Protein AF-C7J683-F1 (afdb_monomer)

InterPro domains:
  IPR006501 Pectinesterase inhibitor domain [PF04043] (208-301)
  IPR006501 Pectinesterase inhibitor domain [TIGR01614] (183-350)
  IPR035513 Invertase/pectin methylesterase inhibitor domain superfamily [G3DSA:1.20.140.40] (205-353)
  IPR035513 Invertase/pectin methylesterase inhibitor domain superfamily [SSF101148] (207-353)

Secondary structure (DSSP, 8-state):
---TTSPEEEEEEEE-TTS-EEEEEEETTEEEEE-GGGPEE---SSS-TT---EEEEETTEEEEEEEEEEEEEB-SSSSS--EEEEEEEEE-TTS-EEEEEE-TTS-EEEEETTEEEE-BSS--EEETTTTEEEEEEEE--TT-SS-EEEEEEEEGGGTEEEEEEE---TT-PPP--------------------------S-HHHHHHHHHHTTSS-TTHHHHHHTSGGGGG--SHHHHHHHHHHHHHHHHHHHHHHHHHHHHHTTTSTTHHHHHHHHHHHHHHHHHHHHHHHHHHTT--HHHHHHHHHHHHHHHHHHHHHHHHH-SS-TTHHHHHHHHHHHHHHHHHHHTT-

pLDDT: mean 75.4, std 18.64, range [26.05, 98.06]

Sequence (354 aa):
MASLYAPQLTRWRVATSGGVVRDCVEYDGKPLFFSREDCRRRLVPDDDEEDARECLEIAGEVFPLMEERTVPAALHDGGGVREAVRCVEYVDDDGAVLLLTVTTEKEVAVVDGGEVRVVDGGGGYYDPDSGTVEHVVDVEVEGAREAYVLLVSVREELNRIVRIKRLNWSFLRPMARPAAAVTVLLAVVVLVSVAASLPSAVVGDARFVARTCKRTNHTECVKMLSADRRSARATTVHQLAGIAVDIAAATVKSSAAAVYGKFLENHGQVLELTLLECWWMYDLAAGEAQAAVDAYSSGGAYLDVVRHQLAGYYAGIMCDNMIVRRSKVSPVADIDRTTATHCNIAVDLIGLLY

Structure (mmCIF, N/CA/C/O backbone):
data_AF-C7J683-F1
#
_entry.id   AF-C7J683-F1
#
loop_
_atom_site.group_PDB
_atom_site.id
_atom_site.type_symbol
_atom_site.label_atom_id
_atom_site.label_alt_id
_atom_site.label_comp_id
_atom_site.label_asym_id
_atom_site.label_entity_id
_atom_site.label_seq_id
_atom_site.pdbx_PDB_ins_code
_atom_site.Cartn_x
_atom_site.Cartn_y
_atom_site.Cartn_z
_atom_site.occupancy
_atom_site.B_iso_or_equiv
_atom_site.auth_seq_id
_atom_site.auth_comp_id
_atom_site.auth_asym_id
_atom_site.auth_atom_id
_atom_site.pdbx_PDB_model_num
ATOM 1 N N . MET A 1 1 ? -3.596 -21.881 11.141 1.00 32.88 1 MET A N 1
ATOM 2 C CA . MET A 1 1 ? -2.590 -20.851 11.475 1.00 32.88 1 MET A CA 1
ATOM 3 C C . MET A 1 1 ? -3.150 -19.496 11.056 1.00 32.88 1 MET A C 1
ATOM 5 O O . MET A 1 1 ? -3.442 -19.362 9.879 1.00 32.88 1 MET A O 1
ATOM 9 N N . ALA A 1 2 ? -3.341 -18.519 11.953 1.00 38.81 2 ALA A N 1
ATOM 10 C CA . ALA A 1 2 ? -3.493 -17.124 11.517 1.00 38.81 2 ALA A CA 1
ATOM 11 C C . ALA A 1 2 ? -2.158 -16.672 10.906 1.00 38.81 2 ALA A C 1
ATOM 13 O O . ALA A 1 2 ? -1.099 -16.948 11.481 1.00 38.81 2 ALA A O 1
ATOM 14 N N . SER A 1 3 ? -2.241 -16.109 9.705 1.00 47.69 3 SER A N 1
ATOM 15 C CA . SER A 1 3 ? -1.113 -15.645 8.898 1.00 47.69 3 SER A CA 1
ATOM 16 C C . SER A 1 3 ? -0.383 -14.489 9.589 1.00 47.69 3 SER A C 1
ATOM 18 O O . SER A 1 3 ? -1.013 -13.723 10.305 1.00 47.69 3 SER A O 1
ATOM 20 N N . LEU A 1 4 ? 0.916 -14.317 9.343 1.00 51.75 4 LEU A N 1
ATOM 21 C CA . LEU A 1 4 ? 1.691 -13.140 9.779 1.00 51.75 4 LEU A CA 1
ATOM 22 C C . LEU A 1 4 ? 1.186 -11.834 9.135 1.00 51.75 4 LEU A C 1
ATOM 24 O O . LEU A 1 4 ? 1.389 -10.740 9.644 1.00 51.75 4 LEU A O 1
ATOM 28 N N . TYR A 1 5 ? 0.459 -11.973 8.025 1.00 58.31 5 TYR A N 1
ATOM 29 C CA . TYR A 1 5 ? -0.246 -10.899 7.322 1.00 58.31 5 TYR A CA 1
ATOM 30 C C . TYR A 1 5 ? -1.705 -10.778 7.762 1.00 58.31 5 TYR A C 1
ATOM 32 O O . TYR A 1 5 ? -2.467 -9.999 7.176 1.00 58.31 5 TYR A O 1
ATOM 40 N N . ALA A 1 6 ? -2.118 -11.581 8.752 1.00 66.62 6 ALA A N 1
ATOM 41 C CA . ALA A 1 6 ? -3.401 -11.388 9.392 1.00 66.62 6 ALA A CA 1
ATOM 42 C C . ALA A 1 6 ? -3.358 -10.021 10.081 1.00 66.62 6 ALA A C 1
ATOM 44 O O . ALA A 1 6 ? -2.403 -9.720 10.801 1.00 66.62 6 ALA A O 1
ATOM 45 N N . PRO A 1 7 ? -4.365 -9.176 9.849 1.00 80.06 7 PRO A N 1
ATOM 46 C CA . PRO A 1 7 ? -4.438 -7.909 10.540 1.00 80.06 7 PRO A CA 1
ATOM 47 C C . PRO A 1 7 ? -4.510 -8.125 12.048 1.00 80.06 7 PRO A C 1
ATOM 49 O O . PRO A 1 7 ? -5.244 -8.993 12.518 1.00 80.06 7 PRO A O 1
ATOM 52 N N . GLN A 1 8 ? -3.765 -7.319 12.787 1.00 89.06 8 GLN A N 1
ATOM 53 C CA . GLN A 1 8 ? -3.794 -7.292 14.237 1.00 89.06 8 GLN A CA 1
ATOM 54 C C . GLN A 1 8 ? -4.703 -6.147 14.684 1.00 89.06 8 GLN A C 1
ATOM 56 O O . GLN A 1 8 ? -4.665 -5.059 14.101 1.00 89.06 8 GLN A O 1
ATOM 61 N N . LEU A 1 9 ? -5.533 -6.393 15.694 1.00 92.19 9 LEU A N 1
ATOM 62 C CA . LEU A 1 9 ? -6.484 -5.413 16.218 1.00 92.19 9 LEU A CA 1
ATOM 63 C C . LEU A 1 9 ? -5.983 -4.856 17.545 1.00 92.19 9 LEU A C 1
ATOM 65 O O . LEU A 1 9 ? -5.545 -5.609 18.415 1.00 92.19 9 LEU A O 1
ATOM 69 N N . THR A 1 10 ? -6.080 -3.544 17.722 1.00 94.00 10 THR A N 1
ATOM 70 C CA . THR A 1 10 ? -5.750 -2.915 19.000 1.00 94.00 10 THR A CA 1
ATOM 71 C C . THR A 1 10 ? -6.879 -3.173 19.986 1.00 94.00 10 THR A C 1
ATOM 73 O O . THR A 1 10 ? -8.015 -2.759 19.755 1.00 94.00 10 THR A O 1
ATOM 76 N N . ARG A 1 11 ? -6.571 -3.828 21.106 1.00 92.56 11 ARG A N 1
ATOM 77 C CA . ARG A 1 11 ? -7.476 -3.964 22.244 1.00 92.56 11 ARG A CA 1
ATOM 78 C C . ARG A 1 11 ? -7.376 -2.731 23.133 1.00 92.56 11 ARG A C 1
ATOM 80 O O . ARG A 1 11 ? -6.286 -2.303 23.512 1.00 92.56 11 ARG A O 1
ATOM 87 N N . TRP A 1 12 ? -8.526 -2.207 23.546 1.00 89.62 12 TRP A N 1
ATOM 88 C CA . TRP A 1 12 ? -8.595 -1.216 24.613 1.00 89.62 12 TRP A CA 1
ATOM 89 C C . TRP A 1 12 ? -9.772 -1.445 25.546 1.00 89.62 12 TRP A C 1
ATOM 91 O O . TRP A 1 12 ? -10.722 -2.165 25.240 1.00 89.62 12 TRP A O 1
ATOM 101 N N . ARG A 1 13 ? -9.693 -0.817 26.718 1.00 87.25 13 ARG A N 1
ATOM 102 C CA . ARG A 1 13 ? -10.688 -0.954 27.778 1.00 87.25 13 ARG A CA 1
ATOM 103 C C . ARG A 1 13 ? -11.608 0.249 27.816 1.00 87.25 13 ARG A C 1
ATOM 105 O O . ARG A 1 13 ? -11.151 1.388 27.864 1.00 87.25 13 ARG A O 1
ATOM 112 N N . VAL A 1 14 ? -12.907 -0.017 27.871 1.00 82.31 14 VAL A N 1
ATOM 113 C CA . VAL A 1 14 ? -13.941 1.010 28.012 1.00 82.31 14 VAL A CA 1
ATOM 114 C C . VAL A 1 14 ? -14.712 0.765 29.298 1.00 82.31 14 VAL A C 1
ATOM 116 O O . VAL A 1 14 ? -15.233 -0.327 29.539 1.00 82.31 14 VAL A O 1
ATOM 119 N N . ALA A 1 15 ? -14.797 1.800 30.132 1.00 79.00 15 ALA A N 1
ATOM 120 C CA . ALA A 1 15 ? -15.695 1.808 31.276 1.00 79.00 15 ALA A CA 1
ATOM 121 C C . ALA A 1 15 ? -17.131 1.995 30.774 1.00 79.00 15 ALA A C 1
ATOM 123 O O . ALA A 1 15 ? -17.468 3.013 30.171 1.00 79.00 15 ALA A O 1
ATOM 124 N N . THR A 1 16 ? -17.982 1.001 31.004 1.00 70.12 16 THR A N 1
ATOM 125 C CA . THR A 1 16 ? -19.412 1.115 30.702 1.00 70.12 16 THR A CA 1
ATOM 126 C C . THR A 1 16 ? -20.135 1.879 31.813 1.00 70.12 16 THR A C 1
ATOM 128 O O . THR A 1 16 ? -19.648 1.975 32.940 1.00 70.12 16 THR A O 1
ATOM 131 N N . SER A 1 17 ? -21.330 2.399 31.523 1.00 69.06 17 SER A N 1
ATOM 132 C CA . SER A 1 17 ? -22.152 3.176 32.468 1.00 69.06 17 SER A CA 1
ATOM 133 C C . SER A 1 17 ? -22.503 2.439 33.771 1.00 69.06 17 SER A C 1
ATOM 135 O O . SER A 1 17 ? -22.891 3.078 34.744 1.00 69.06 17 SER A O 1
ATOM 137 N N . GLY A 1 18 ? -22.330 1.113 33.820 1.00 69.31 18 GLY A N 1
ATOM 138 C CA . GLY A 1 18 ? -22.485 0.292 35.025 1.00 69.31 18 GLY A CA 1
ATOM 139 C C . GLY A 1 18 ? -21.199 0.067 35.831 1.00 69.31 18 GLY A C 1
ATOM 140 O O . GLY A 1 18 ? -21.197 -0.790 36.708 1.00 69.31 18 GLY A O 1
ATOM 141 N N . GLY A 1 19 ? -20.092 0.749 35.513 1.00 72.19 19 GLY A N 1
ATOM 142 C CA . GLY A 1 19 ? -18.786 0.548 36.162 1.00 72.19 19 GLY A CA 1
ATOM 143 C C . GLY A 1 19 ? -18.052 -0.728 35.730 1.00 72.19 19 GLY A C 1
ATOM 144 O O . GLY A 1 19 ? -16.946 -0.993 36.193 1.00 72.19 19 GLY A O 1
ATOM 145 N N . VAL A 1 20 ? -18.642 -1.513 34.824 1.00 72.81 20 VAL A N 1
ATOM 146 C CA . VAL A 1 20 ? -18.013 -2.704 34.247 1.00 72.81 20 VAL A CA 1
ATOM 147 C C . VAL A 1 20 ? -17.045 -2.262 33.158 1.00 72.81 20 VAL A C 1
ATOM 149 O O . VAL A 1 20 ? -17.448 -1.606 32.193 1.00 72.81 20 VAL A O 1
ATOM 152 N N . VAL A 1 21 ? -15.777 -2.630 33.305 1.00 79.44 21 VAL A N 1
ATOM 153 C CA . VAL A 1 21 ? -14.761 -2.446 32.269 1.00 79.44 21 VAL A CA 1
ATOM 154 C C . VAL A 1 21 ? -14.871 -3.605 31.286 1.00 79.44 21 VAL A C 1
ATOM 156 O O . VAL A 1 21 ? -14.817 -4.763 31.697 1.00 79.44 21 VAL A O 1
ATOM 159 N N . ARG A 1 22 ? -15.057 -3.297 30.002 1.00 83.19 22 ARG A N 1
ATOM 160 C CA . ARG A 1 22 ? -15.041 -4.294 28.924 1.00 83.19 22 ARG A CA 1
ATOM 161 C C . ARG A 1 22 ? -13.865 -4.051 28.000 1.00 83.19 22 ARG A C 1
ATOM 163 O O . ARG A 1 22 ? -13.503 -2.897 27.762 1.00 83.19 22 ARG A O 1
ATOM 170 N N . ASP A 1 23 ? -13.314 -5.142 27.488 1.00 89.81 23 ASP A N 1
ATOM 171 C CA . ASP A 1 23 ? -12.374 -5.085 26.383 1.00 89.81 23 ASP A CA 1
ATOM 172 C C . ASP A 1 23 ? -13.153 -4.834 25.090 1.00 89.81 23 ASP A C 1
ATOM 174 O O . ASP A 1 23 ? -14.297 -5.275 24.919 1.00 89.81 23 ASP A O 1
ATOM 178 N N . CYS A 1 24 ? -12.543 -4.076 24.193 1.00 90.69 24 CYS A N 1
ATOM 179 C CA . CYS A 1 24 ? -13.083 -3.833 22.874 1.00 90.69 24 CYS A CA 1
ATOM 180 C C . CYS A 1 24 ? -11.982 -3.658 21.838 1.00 90.69 24 CYS A C 1
ATOM 182 O O . CYS A 1 24 ? -10.845 -3.311 22.158 1.00 90.69 24 CYS A O 1
ATOM 184 N N . VAL A 1 25 ? -12.362 -3.945 20.601 1.00 92.38 25 VAL A N 1
ATOM 185 C CA . VAL A 1 25 ? -11.586 -3.720 19.385 1.00 92.38 25 VAL A CA 1
ATOM 186 C C . VAL A 1 25 ? -12.462 -2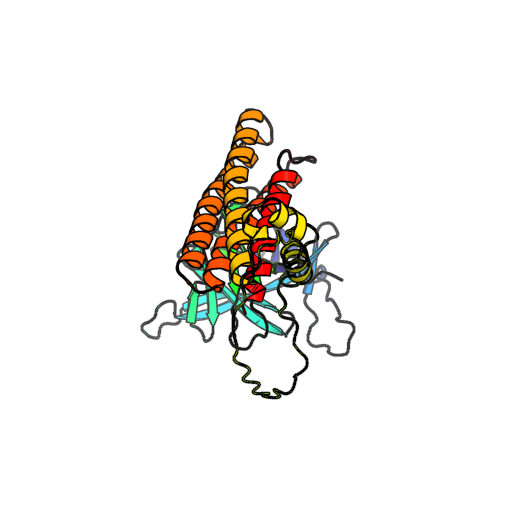.968 18.399 1.00 92.38 25 VAL A C 1
ATOM 188 O O . VAL A 1 25 ? -13.688 -2.935 18.537 1.00 92.38 25 VAL A O 1
ATOM 191 N N . GLU A 1 26 ? -11.843 -2.404 17.374 1.00 89.44 26 GLU A N 1
ATOM 192 C CA . GLU A 1 26 ? -12.571 -1.863 16.241 1.00 89.44 26 GLU A CA 1
ATOM 193 C C . GLU A 1 26 ? -12.609 -2.869 15.102 1.00 89.44 26 GLU A C 1
ATOM 195 O O . GLU A 1 26 ? -11.588 -3.457 14.747 1.00 89.44 26 GLU A O 1
ATOM 200 N N . TYR A 1 27 ? -13.786 -3.058 14.521 1.00 84.06 27 TYR A N 1
ATOM 201 C CA . TYR A 1 27 ? -13.970 -3.933 13.374 1.00 84.06 27 TYR A CA 1
ATOM 202 C C . TYR A 1 27 ? -15.076 -3.368 12.484 1.00 84.06 27 TYR A C 1
ATOM 204 O O . TYR A 1 27 ? -16.169 -3.075 12.971 1.00 84.06 27 TYR A O 1
ATOM 212 N N . ASP A 1 28 ? -14.774 -3.174 11.197 1.00 75.69 28 ASP A N 1
ATOM 213 C CA . ASP A 1 28 ? -15.678 -2.579 10.200 1.00 75.69 28 ASP A CA 1
ATOM 214 C C . ASP A 1 28 ? -16.379 -1.300 10.697 1.00 75.69 28 ASP A C 1
ATOM 216 O O . ASP A 1 28 ? -17.604 -1.155 10.666 1.00 75.69 28 ASP A O 1
ATOM 220 N N . GLY A 1 29 ? -15.573 -0.380 11.231 1.00 74.12 29 GLY A N 1
ATOM 221 C CA . GLY A 1 29 ? -16.024 0.942 11.658 1.00 74.12 29 GLY A CA 1
ATOM 222 C C . GLY A 1 29 ? -16.815 0.980 12.965 1.00 74.12 29 GLY A C 1
ATOM 223 O O . GLY A 1 29 ? -17.384 2.015 13.312 1.00 74.12 29 GLY A O 1
ATOM 224 N N . LYS A 1 30 ? -16.894 -0.140 13.695 1.00 82.50 30 LYS A N 1
ATOM 225 C CA . LYS A 1 30 ? -17.693 -0.246 14.920 1.00 82.50 30 LYS A CA 1
ATOM 226 C C . LYS A 1 30 ? -16.887 -0.833 16.077 1.00 82.50 30 LYS A C 1
ATOM 228 O O . LYS A 1 30 ? -16.092 -1.752 15.866 1.00 82.50 30 LYS A O 1
ATOM 233 N N . PRO A 1 31 ? -17.126 -0.365 17.315 1.00 87.25 31 PRO A N 1
ATOM 234 C CA . PRO A 1 31 ? -16.569 -1.006 18.492 1.00 87.25 31 PRO A CA 1
ATOM 235 C C . PRO A 1 31 ? -17.269 -2.348 18.731 1.00 87.25 31 PRO A C 1
ATOM 237 O O . PRO A 1 31 ? -18.494 -2.414 18.874 1.00 87.25 31 PRO A O 1
ATOM 240 N N . LEU A 1 32 ? -16.483 -3.415 18.815 1.00 89.94 32 LEU A N 1
ATOM 241 C CA . LEU A 1 32 ? -16.931 -4.730 19.255 1.00 89.94 32 LEU A CA 1
ATOM 242 C C . LEU A 1 32 ? -16.439 -4.966 20.677 1.00 89.94 32 LEU A C 1
ATOM 244 O O . LEU A 1 32 ? -15.238 -4.981 20.932 1.00 89.94 32 LEU A O 1
ATOM 248 N N . PHE A 1 33 ? -17.380 -5.151 21.600 1.00 89.69 33 PHE A N 1
ATOM 249 C CA . PHE A 1 33 ? -17.091 -5.454 22.998 1.00 89.69 33 PHE A CA 1
ATOM 250 C C . PHE A 1 33 ? -17.065 -6.961 23.211 1.00 89.69 33 PHE A C 1
ATOM 252 O O . PHE A 1 33 ? -17.974 -7.660 22.766 1.00 89.69 33 PHE A O 1
ATOM 259 N N . PHE A 1 34 ? -16.072 -7.439 23.948 1.00 87.19 34 PHE A N 1
ATOM 260 C CA . PHE A 1 34 ? -15.913 -8.851 24.272 1.00 87.19 34 PHE A CA 1
ATOM 261 C C . PHE A 1 34 ? -15.420 -9.021 25.709 1.00 87.19 34 PHE A C 1
ATOM 263 O O . PHE A 1 34 ? -14.974 -8.078 26.372 1.00 87.19 34 PHE A O 1
ATOM 270 N N . SER A 1 35 ? -15.577 -10.234 26.218 1.00 83.94 35 SER A N 1
ATOM 271 C CA . SER A 1 35 ? -15.008 -10.663 27.485 1.00 83.94 35 SER A CA 1
ATOM 272 C C . SER A 1 35 ? -13.673 -11.354 27.243 1.00 83.94 35 SER A C 1
ATOM 274 O O . SER A 1 35 ? -13.407 -11.886 26.168 1.00 83.94 35 SER A O 1
ATOM 276 N N . ARG A 1 36 ? -12.828 -11.415 28.271 1.00 80.31 36 ARG A N 1
ATOM 277 C CA . ARG A 1 36 ? -11.548 -12.122 28.166 1.00 80.31 36 ARG A CA 1
ATOM 278 C C . ARG A 1 36 ? -11.709 -13.620 27.868 1.00 80.31 36 ARG A C 1
ATOM 280 O O . ARG A 1 36 ? -10.794 -14.227 27.328 1.00 80.31 36 ARG A O 1
ATOM 287 N N . GLU A 1 37 ? -12.857 -14.201 28.211 1.00 81.06 37 GLU A N 1
ATOM 288 C CA . GLU A 1 37 ? -13.191 -15.605 27.939 1.00 81.06 37 GLU A CA 1
ATOM 289 C C . GLU A 1 37 ? -13.444 -15.870 26.446 1.00 81.06 37 GLU A C 1
ATOM 291 O O . GLU A 1 37 ? -13.266 -16.997 25.989 1.00 81.06 37 GLU A O 1
ATOM 296 N N . ASP A 1 38 ? -13.791 -14.830 25.677 1.00 80.44 38 ASP A N 1
ATOM 297 C CA . ASP A 1 38 ? -13.963 -14.912 24.222 1.00 80.44 38 ASP A CA 1
ATOM 298 C C . ASP A 1 38 ? -12.610 -14.965 23.484 1.00 80.44 38 ASP A C 1
ATOM 300 O O . ASP A 1 38 ? -12.540 -15.380 22.323 1.00 80.44 38 ASP A O 1
ATOM 304 N N . CYS A 1 39 ? -11.517 -14.574 24.153 1.00 81.25 39 CYS A N 1
ATOM 305 C CA . CYS A 1 39 ? -10.171 -14.651 23.602 1.00 81.25 39 CYS A CA 1
ATOM 306 C C . CYS A 1 39 ? -9.643 -16.088 23.637 1.00 81.25 39 CYS A C 1
ATOM 308 O O . CYS A 1 39 ? -9.642 -16.758 24.671 1.00 81.25 39 CYS A O 1
ATOM 310 N N . ARG A 1 40 ? -9.070 -16.539 22.521 1.00 75.00 40 ARG A N 1
ATOM 311 C CA . ARG A 1 40 ? -8.319 -17.797 22.465 1.00 75.00 40 ARG A CA 1
ATOM 312 C C . ARG A 1 40 ? -6.828 -17.500 22.561 1.00 75.00 40 ARG A C 1
ATOM 314 O O . ARG A 1 40 ? -6.316 -16.669 21.815 1.00 75.00 40 ARG A O 1
ATOM 321 N N . ARG A 1 41 ? -6.111 -18.209 23.437 1.00 63.12 41 ARG A N 1
ATOM 322 C CA . ARG A 1 41 ? -4.641 -18.237 23.398 1.00 63.12 41 ARG A CA 1
ATOM 323 C C . ARG A 1 41 ? -4.199 -19.178 22.293 1.00 63.12 41 ARG A C 1
ATOM 325 O O . ARG A 1 41 ? -4.622 -20.335 22.262 1.00 63.12 41 ARG A O 1
ATOM 332 N N . ARG A 1 42 ? -3.348 -18.702 21.391 1.00 56.28 42 ARG A N 1
ATOM 333 C CA . ARG A 1 42 ? -2.713 -19.573 20.407 1.00 56.28 42 ARG A CA 1
ATOM 334 C C . ARG A 1 42 ? -1.409 -20.105 20.995 1.00 56.28 42 ARG A C 1
ATOM 336 O O . ARG A 1 42 ? -0.489 -19.335 21.216 1.00 56.28 42 ARG A O 1
ATOM 343 N N . LEU A 1 43 ? -1.345 -21.412 21.243 1.00 44.62 43 LEU A N 1
ATOM 344 C CA . LEU A 1 43 ? -0.090 -22.103 21.541 1.00 44.62 43 LEU A CA 1
ATOM 345 C C . LEU A 1 43 ? 0.735 -22.154 20.246 1.00 44.62 43 LEU A C 1
ATOM 347 O O . LEU A 1 43 ? 0.242 -22.646 19.224 1.00 44.62 43 LEU A O 1
ATOM 351 N N . VAL A 1 44 ? 1.950 -21.610 20.265 1.00 44.06 44 VAL A N 1
ATOM 352 C CA . VAL A 1 44 ? 2.964 -21.926 19.253 1.00 44.06 44 VAL A CA 1
ATOM 353 C C . VAL A 1 44 ? 3.363 -23.385 19.501 1.00 44.06 44 VAL A C 1
ATOM 355 O O . VAL A 1 44 ? 3.708 -23.720 20.632 1.00 44.06 44 VAL A O 1
ATOM 358 N N . PRO A 1 45 ? 3.236 -24.300 18.525 1.00 37.66 45 PRO A N 1
ATOM 359 C CA . PRO A 1 45 ? 3.695 -25.665 18.704 1.00 37.66 45 PRO A CA 1
ATOM 360 C C . PRO A 1 45 ? 5.198 -25.693 18.423 1.00 37.66 45 PRO A C 1
ATOM 362 O O . PRO A 1 45 ? 5.578 -26.025 17.311 1.00 37.66 45 PRO A O 1
ATOM 365 N N . ASP A 1 46 ? 5.994 -25.241 19.390 1.00 40.50 46 ASP A N 1
ATOM 366 C CA . ASP A 1 46 ? 7.402 -25.599 19.609 1.00 40.50 46 ASP A CA 1
ATOM 367 C C . ASP A 1 46 ? 7.824 -24.975 20.957 1.00 40.50 46 ASP A C 1
ATOM 369 O O . ASP A 1 46 ? 8.012 -23.770 21.050 1.00 40.50 46 ASP A O 1
ATOM 373 N N . ASP A 1 47 ? 7.819 -25.811 22.003 1.00 39.81 47 ASP A N 1
ATOM 374 C CA . ASP A 1 47 ? 8.488 -25.790 23.324 1.00 39.81 47 ASP A CA 1
ATOM 375 C C . ASP A 1 47 ? 8.873 -24.499 24.097 1.00 39.81 47 ASP A C 1
ATOM 377 O O . ASP A 1 47 ? 9.447 -24.637 25.176 1.00 39.81 47 ASP A O 1
ATOM 381 N N . ASP A 1 48 ? 8.478 -23.290 23.700 1.00 42.75 48 ASP A N 1
ATOM 382 C CA . ASP A 1 48 ? 8.646 -22.078 24.517 1.00 42.75 48 ASP A CA 1
ATOM 383 C C . ASP A 1 48 ? 7.272 -21.474 24.876 1.00 42.75 48 ASP A C 1
ATOM 385 O O . ASP A 1 48 ? 6.562 -20.896 24.052 1.00 42.75 48 ASP A O 1
ATOM 389 N N . GLU A 1 49 ? 6.865 -21.612 26.145 1.00 46.25 49 GLU A N 1
ATOM 390 C CA . GLU A 1 49 ? 5.600 -21.094 26.707 1.00 46.25 49 GLU A CA 1
ATOM 391 C C . GLU A 1 49 ? 5.472 -19.548 26.674 1.00 46.25 49 GLU A C 1
ATOM 393 O O . GLU A 1 49 ? 4.455 -19.010 27.121 1.00 46.25 49 GLU A O 1
ATOM 398 N N . GLU A 1 50 ? 6.463 -18.816 26.153 1.00 47.31 50 GLU A N 1
ATOM 399 C CA . GLU A 1 50 ? 6.555 -17.352 26.270 1.00 47.31 50 GLU A CA 1
ATOM 400 C C . GLU A 1 50 ? 5.781 -16.551 25.200 1.00 47.31 50 GLU A C 1
ATOM 402 O O . GLU A 1 50 ? 5.475 -15.389 25.453 1.00 47.31 50 GLU A O 1
ATOM 407 N N . ASP A 1 51 ? 5.346 -17.150 24.078 1.00 51.09 51 ASP A N 1
ATOM 408 C CA . ASP A 1 51 ? 4.786 -16.402 22.925 1.00 51.09 51 ASP A CA 1
ATOM 409 C C . ASP A 1 51 ? 3.299 -16.682 22.594 1.00 51.09 51 ASP A C 1
ATOM 411 O O . ASP A 1 51 ? 2.842 -16.661 21.444 1.00 51.09 51 ASP A O 1
ATOM 415 N N . ALA A 1 52 ? 2.473 -16.933 23.613 1.00 59.03 52 ALA A N 1
ATOM 416 C CA . ALA A 1 52 ? 1.033 -17.129 23.428 1.00 59.03 52 ALA A CA 1
ATOM 417 C C . ALA A 1 52 ? 0.276 -15.796 23.234 1.00 59.03 52 ALA A C 1
ATOM 419 O O . ALA A 1 52 ? -0.343 -15.282 24.171 1.00 59.03 52 ALA A O 1
ATOM 420 N N . ARG A 1 53 ? 0.262 -15.242 22.011 1.00 71.00 53 ARG A N 1
ATOM 421 C CA . ARG A 1 53 ? -0.562 -14.056 21.686 1.00 71.00 53 ARG A CA 1
ATOM 422 C C . ARG A 1 53 ? -2.061 -14.366 21.849 1.00 71.00 53 ARG A C 1
ATOM 424 O O . ARG A 1 53 ? -2.553 -15.404 21.389 1.00 71.00 53 ARG A O 1
ATOM 431 N N . GLU A 1 54 ? -2.792 -13.472 22.525 1.00 84.62 54 GLU A N 1
ATOM 432 C CA . GLU A 1 54 ? -4.256 -13.547 22.631 1.00 84.62 54 GLU A CA 1
ATOM 433 C C . GLU A 1 54 ? -4.879 -13.180 21.272 1.00 84.62 54 GLU A C 1
ATOM 435 O O . GLU A 1 54 ? -4.493 -12.196 20.642 1.00 84.62 54 GLU A O 1
ATOM 440 N N . CYS A 1 55 ? -5.844 -13.976 20.810 1.00 85.31 55 CYS A N 1
ATOM 441 C CA . CYS A 1 55 ? -6.552 -13.748 19.553 1.00 85.31 55 CYS A CA 1
ATOM 442 C C . CYS A 1 55 ? -8.065 -13.692 19.773 1.00 85.31 55 CYS A C 1
ATOM 444 O O . CYS A 1 55 ? -8.599 -14.387 20.641 1.00 85.31 55 CYS A O 1
ATOM 446 N N . LEU A 1 56 ? -8.757 -12.949 18.913 1.00 88.69 56 LEU A N 1
ATOM 447 C CA . LEU A 1 56 ? -10.214 -12.870 18.861 1.00 88.69 56 LEU A CA 1
ATOM 448 C C . LEU A 1 56 ? -10.727 -13.445 17.536 1.00 88.69 56 LEU A C 1
ATOM 450 O O . LEU A 1 56 ? -10.184 -13.141 16.475 1.00 88.69 56 LEU A O 1
ATOM 454 N N . GLU A 1 57 ? -11.760 -14.286 17.588 1.00 86.38 57 GLU A N 1
ATOM 455 C CA . GLU A 1 57 ? -12.434 -14.787 16.386 1.00 86.38 57 GLU A CA 1
ATOM 456 C C . GLU A 1 57 ? -13.643 -13.902 16.060 1.00 86.38 57 GLU A C 1
ATOM 458 O O . GLU A 1 57 ? -14.557 -13.772 16.872 1.00 86.38 57 GLU A O 1
ATOM 463 N N . ILE A 1 58 ? -13.656 -13.299 14.873 1.00 83.19 58 ILE A N 1
ATOM 464 C CA . ILE A 1 58 ? -14.731 -12.428 14.391 1.00 83.19 58 ILE A CA 1
ATOM 465 C C . ILE A 1 58 ? -15.151 -12.942 13.017 1.00 83.19 58 ILE A C 1
ATOM 467 O O . ILE A 1 58 ? -14.321 -13.085 12.126 1.00 83.19 58 ILE A O 1
ATOM 471 N N . ALA A 1 59 ? -16.438 -13.258 12.850 1.00 81.06 59 ALA A N 1
ATOM 472 C CA . ALA A 1 59 ? -16.996 -13.762 11.589 1.00 81.06 59 ALA A CA 1
ATOM 473 C C . ALA A 1 59 ? -16.264 -14.994 10.996 1.00 81.06 59 ALA A C 1
ATOM 475 O O . ALA A 1 59 ? -16.258 -15.194 9.785 1.00 81.06 59 ALA A O 1
ATOM 476 N N . GLY A 1 60 ? -15.672 -15.840 11.848 1.00 75.88 60 GLY A N 1
ATOM 477 C CA . GLY A 1 60 ? -14.912 -17.027 11.432 1.00 75.88 60 GLY A CA 1
ATOM 478 C C . GLY A 1 60 ? -13.448 -16.754 11.062 1.00 75.88 60 GLY A C 1
ATOM 479 O O . GLY A 1 60 ? -12.722 -17.689 10.724 1.00 75.88 60 GLY A O 1
ATOM 480 N N . GLU A 1 61 ? -12.993 -15.503 11.154 1.00 75.25 61 GLU A N 1
ATOM 481 C CA . GLU A 1 61 ? -11.593 -15.110 10.996 1.00 75.25 61 GLU A CA 1
ATOM 482 C C . GLU A 1 61 ? -10.940 -14.855 12.358 1.00 75.25 61 GLU A C 1
ATOM 484 O O . GLU A 1 61 ? -11.580 -14.371 13.287 1.00 75.25 61 GLU A O 1
ATOM 489 N N . VAL A 1 62 ? -9.653 -15.187 12.492 1.00 79.81 62 VAL A N 1
ATOM 490 C CA . VAL A 1 62 ? -8.903 -15.058 13.752 1.00 79.81 62 VAL A CA 1
ATOM 491 C C . VAL A 1 62 ? -7.932 -13.887 13.664 1.00 79.81 62 VAL A C 1
ATOM 493 O O . VAL A 1 62 ? -7.021 -13.901 12.835 1.00 79.81 62 VAL A O 1
ATOM 496 N N . PHE A 1 63 ? -8.086 -12.932 14.577 1.00 83.69 63 PHE A N 1
ATOM 497 C CA . PHE A 1 63 ? -7.301 -11.705 14.654 1.00 83.69 63 PHE A CA 1
ATOM 498 C C . PHE A 1 63 ? -6.413 -11.712 15.902 1.00 83.69 63 PHE A C 1
ATOM 500 O O . PHE A 1 63 ? -6.943 -11.838 17.010 1.00 83.69 63 PHE A O 1
ATOM 507 N N . PRO A 1 64 ? -5.083 -11.582 15.768 1.00 87.56 64 PRO A N 1
ATOM 508 C CA . PRO A 1 64 ? -4.214 -11.312 16.908 1.00 87.56 64 PRO A CA 1
ATOM 509 C C . PRO A 1 64 ? -4.558 -9.964 17.551 1.00 87.56 64 PRO A C 1
ATOM 511 O O . PRO A 1 64 ? -4.896 -9.008 16.848 1.00 87.56 64 PRO A O 1
ATOM 514 N N . LEU A 1 65 ? -4.466 -9.893 18.877 1.00 89.44 65 LEU A N 1
ATOM 515 C CA . LEU A 1 65 ? -4.703 -8.671 19.638 1.00 89.44 65 LEU A CA 1
ATOM 516 C C . LEU A 1 65 ? -3.380 -8.008 20.031 1.00 89.44 65 LEU A C 1
ATOM 518 O O . LEU A 1 65 ? -2.458 -8.679 20.493 1.00 89.44 65 LEU A O 1
ATOM 522 N N . MET A 1 66 ? -3.321 -6.688 19.877 1.00 91.31 66 MET A N 1
ATOM 523 C CA . MET A 1 66 ? -2.247 -5.830 20.382 1.00 91.31 66 MET A CA 1
ATOM 524 C C . MET A 1 66 ? -2.754 -5.023 21.572 1.00 91.31 66 MET A C 1
ATOM 526 O O . MET A 1 66 ? -3.908 -4.588 21.581 1.00 91.31 66 MET A O 1
ATOM 530 N N . GLU A 1 67 ? -1.889 -4.771 22.550 1.00 87.19 67 GLU A N 1
ATOM 531 C CA . GLU A 1 67 ? -2.238 -3.938 23.699 1.00 87.19 67 GLU A CA 1
ATOM 532 C C . GLU A 1 67 ? -1.949 -2.461 23.438 1.00 87.19 67 GLU A C 1
ATOM 534 O O . GLU A 1 67 ? -0.885 -2.088 22.937 1.00 87.19 67 GLU A O 1
ATOM 539 N N . GLU A 1 68 ? -2.879 -1.610 23.870 1.00 89.56 68 GLU A N 1
ATOM 540 C CA . GLU A 1 68 ? -2.583 -0.203 24.110 1.00 89.56 68 GLU A CA 1
ATOM 541 C C . GLU A 1 68 ? -1.892 -0.037 25.472 1.00 89.56 68 GLU A C 1
ATOM 543 O O . GLU A 1 68 ? -2.369 -0.521 26.502 1.00 89.56 68 GLU A O 1
ATOM 548 N N . ARG A 1 69 ? -0.793 0.717 25.491 1.00 87.75 69 ARG A N 1
ATOM 549 C CA . ARG A 1 69 ? -0.063 1.082 26.706 1.00 87.75 69 ARG A CA 1
ATOM 550 C C . ARG A 1 69 ? 0.298 2.558 26.709 1.00 87.75 69 ARG A C 1
ATOM 552 O O . ARG A 1 69 ? 0.552 3.156 25.671 1.00 87.75 69 ARG A O 1
ATOM 559 N N . THR A 1 70 ? 0.376 3.146 27.893 1.00 88.81 70 THR A N 1
ATOM 560 C CA . THR A 1 70 ? 0.808 4.537 28.051 1.00 88.81 70 THR A CA 1
ATOM 561 C C . THR A 1 70 ? 2.289 4.574 28.401 1.00 88.81 70 THR A C 1
ATOM 563 O O . THR A 1 70 ? 2.701 3.972 29.393 1.00 88.81 70 THR A O 1
ATOM 566 N N . VAL A 1 71 ? 3.085 5.287 27.607 1.00 86.31 71 VAL A N 1
ATOM 567 C CA . VAL A 1 71 ? 4.541 5.397 27.765 1.00 86.31 71 VAL A CA 1
ATOM 568 C C . VAL A 1 71 ? 4.916 6.865 27.975 1.00 86.31 71 VAL A C 1
ATOM 570 O O . VAL A 1 71 ? 4.383 7.726 27.278 1.00 86.31 71 VAL A O 1
ATOM 573 N N . PRO A 1 72 ? 5.813 7.190 28.922 1.00 84.88 72 PRO A N 1
ATOM 574 C CA . PRO A 1 72 ? 6.343 8.541 29.047 1.00 84.88 72 PRO A CA 1
ATOM 575 C C . PRO A 1 72 ? 7.296 8.841 27.880 1.00 84.88 72 PRO A C 1
ATOM 577 O O . PRO A 1 72 ? 8.337 8.193 27.766 1.00 84.88 72 PRO A O 1
ATOM 580 N N . ALA A 1 73 ? 6.971 9.834 27.053 1.00 80.19 73 ALA A N 1
ATOM 581 C CA . ALA A 1 73 ? 7.767 10.219 25.892 1.00 80.19 73 ALA A CA 1
ATOM 582 C C . ALA A 1 73 ? 7.955 11.742 25.780 1.00 80.19 73 ALA A C 1
ATOM 584 O O . ALA A 1 73 ? 7.103 12.527 26.196 1.00 80.19 73 ALA A O 1
ATOM 585 N N . ALA A 1 74 ? 9.097 12.162 25.245 1.00 74.50 74 ALA A N 1
ATOM 586 C CA . ALA A 1 74 ? 9.394 13.538 24.884 1.00 74.50 74 ALA A CA 1
ATOM 587 C C . ALA A 1 74 ? 8.861 13.803 23.470 1.00 74.50 74 ALA A C 1
ATOM 589 O O . ALA A 1 74 ? 9.262 13.142 22.515 1.00 74.50 74 ALA A O 1
ATOM 590 N N . LEU A 1 75 ? 7.941 14.760 23.353 1.00 60.69 75 LEU A N 1
ATOM 591 C CA . LEU A 1 75 ? 7.322 15.146 22.080 1.00 60.69 75 LEU A CA 1
ATOM 592 C C . LEU A 1 75 ? 8.172 16.153 21.281 1.00 60.69 75 LEU A C 1
ATOM 594 O O . LEU A 1 75 ? 7.886 16.390 20.112 1.00 60.69 75 LEU A O 1
ATOM 598 N N . HIS A 1 76 ? 9.212 16.740 21.893 1.00 57.28 76 HIS A N 1
ATOM 599 C CA . HIS A 1 76 ? 10.069 17.758 21.281 1.00 57.28 76 HIS A CA 1
ATOM 600 C C . HIS A 1 76 ? 11.546 17.604 21.676 1.00 57.28 76 HIS A C 1
ATOM 602 O O . HIS A 1 76 ? 11.859 17.340 22.843 1.00 57.28 76 HIS A O 1
ATOM 608 N N . ASP A 1 77 ? 12.440 17.878 20.719 1.00 51.97 77 ASP A N 1
ATOM 609 C CA . ASP A 1 77 ? 13.887 18.028 20.919 1.00 51.97 77 ASP A CA 1
ATOM 610 C C . ASP A 1 77 ? 14.180 19.285 21.749 1.00 51.97 77 ASP A C 1
ATOM 612 O O . ASP A 1 77 ? 14.497 20.360 21.240 1.00 51.97 77 ASP A O 1
ATOM 616 N N . GLY A 1 78 ? 14.018 19.179 23.067 1.00 48.84 78 GLY A N 1
ATOM 617 C CA . GLY A 1 78 ? 14.304 20.290 23.965 1.00 48.84 78 GLY A CA 1
ATOM 618 C C . GLY A 1 78 ? 13.586 20.216 25.302 1.00 48.84 78 GLY A C 1
ATOM 619 O O . GLY A 1 78 ? 12.614 20.927 25.527 1.00 48.84 78 GLY A O 1
ATOM 620 N N . GLY A 1 79 ? 14.144 19.442 26.234 1.00 50.78 79 GLY A N 1
ATOM 621 C CA . GLY A 1 79 ? 13.953 19.678 27.667 1.00 50.78 79 GLY A CA 1
ATOM 622 C C . GLY A 1 79 ? 12.868 18.855 28.364 1.00 50.78 79 GLY A C 1
ATOM 623 O O . GLY A 1 79 ? 11.773 19.340 28.608 1.00 50.78 79 GLY A O 1
ATOM 624 N N . GLY A 1 80 ? 13.254 17.662 28.828 1.00 56.34 80 GLY A N 1
ATOM 625 C CA . GLY A 1 80 ? 12.941 17.093 30.153 1.00 56.34 80 GLY A CA 1
ATOM 626 C C . GLY A 1 80 ? 11.498 16.721 30.530 1.00 56.34 80 GLY A C 1
ATOM 627 O O . GLY A 1 80 ? 11.328 15.850 31.385 1.00 56.34 80 GLY A O 1
ATOM 628 N N . VAL A 1 81 ? 10.467 17.330 29.945 1.00 58.66 81 VAL A N 1
ATOM 629 C CA . VAL A 1 81 ? 9.069 17.027 30.271 1.00 58.66 81 VAL A CA 1
ATOM 630 C C . VAL A 1 81 ? 8.610 15.867 29.397 1.00 58.66 81 VAL A C 1
ATOM 632 O O . VAL A 1 81 ? 8.419 16.011 28.194 1.00 58.66 81 VAL A O 1
ATOM 635 N N . ARG A 1 82 ? 8.479 14.690 30.015 1.00 70.19 82 ARG A N 1
ATOM 636 C CA . ARG A 1 82 ? 7.925 13.497 29.371 1.00 70.19 82 ARG A CA 1
ATOM 637 C C . ARG A 1 82 ? 6.415 13.491 29.556 1.00 70.19 82 ARG A C 1
ATOM 639 O O . ARG A 1 82 ? 5.938 13.454 30.691 1.00 70.19 82 ARG A O 1
ATOM 646 N N . GLU A 1 83 ? 5.680 13.506 28.455 1.00 80.12 83 GLU A N 1
ATOM 647 C CA . GLU A 1 83 ? 4.229 13.365 28.456 1.00 80.12 83 GLU A CA 1
ATOM 648 C C . GLU A 1 83 ? 3.821 11.901 28.317 1.00 80.12 83 GLU A C 1
ATOM 650 O O . GLU A 1 83 ? 4.552 11.062 27.794 1.00 80.12 83 GLU A O 1
ATOM 655 N N . ALA A 1 84 ? 2.640 11.579 28.829 1.00 84.25 84 ALA A N 1
ATOM 656 C CA . ALA A 1 84 ? 2.061 10.253 28.729 1.00 84.25 84 ALA A CA 1
ATOM 657 C C . ALA A 1 84 ? 1.464 10.052 27.327 1.00 84.25 84 ALA A C 1
ATOM 659 O O . ALA A 1 84 ? 0.382 10.558 27.033 1.00 84.25 84 ALA A O 1
ATOM 660 N N . VAL A 1 85 ? 2.153 9.293 26.477 1.00 87.88 85 VAL A N 1
ATOM 661 C CA . VAL A 1 85 ? 1.746 9.014 25.095 1.00 87.88 85 VAL A CA 1
ATOM 662 C C . VAL A 1 85 ? 1.144 7.612 24.998 1.00 87.88 85 VAL A C 1
ATOM 664 O O . VAL A 1 85 ? 1.694 6.647 25.533 1.00 87.88 85 VAL A O 1
ATOM 667 N N . ARG A 1 86 ? -0.006 7.484 24.327 1.00 90.75 86 ARG A N 1
ATOM 668 C CA . ARG A 1 86 ? -0.645 6.182 24.076 1.00 90.75 86 ARG A CA 1
ATOM 669 C C . ARG A 1 86 ? 0.040 5.496 22.906 1.00 90.75 86 ARG A C 1
ATOM 671 O O . ARG A 1 86 ? 0.002 6.002 21.793 1.00 90.75 86 ARG A O 1
ATOM 678 N N . CYS A 1 87 ? 0.620 4.340 23.172 1.00 92.06 87 CYS A N 1
ATOM 679 C CA . CYS A 1 87 ? 1.318 3.525 22.197 1.00 92.06 87 CYS A CA 1
ATOM 680 C C . CYS A 1 87 ? 0.591 2.195 22.010 1.00 92.06 87 CYS A C 1
ATOM 682 O O . CYS A 1 87 ? 0.041 1.644 22.964 1.00 92.06 87 CYS A O 1
ATOM 684 N N . VAL A 1 88 ? 0.651 1.651 20.803 1.00 93.38 88 VAL A N 1
ATOM 685 C CA . VAL A 1 88 ? 0.290 0.267 20.508 1.00 93.38 88 VAL A CA 1
ATOM 686 C C . VAL A 1 88 ? 1.569 -0.534 20.355 1.00 93.38 88 VAL A C 1
ATOM 688 O O . VAL A 1 88 ? 2.494 -0.114 19.658 1.00 93.38 88 VAL A O 1
ATOM 691 N N . GLU A 1 89 ? 1.627 -1.666 21.048 1.00 90.00 89 GLU A N 1
ATOM 692 C CA . GLU A 1 89 ? 2.759 -2.579 20.981 1.00 90.00 89 GLU A CA 1
ATOM 693 C C . GLU A 1 89 ? 2.590 -3.541 19.806 1.00 90.00 89 GLU A C 1
ATOM 695 O O . GLU A 1 89 ? 1.739 -4.432 19.828 1.00 90.00 89 GLU A O 1
ATOM 700 N N . TYR A 1 90 ? 3.400 -3.344 18.772 1.00 86.31 90 TYR A N 1
ATOM 701 C CA . TYR A 1 90 ? 3.495 -4.248 17.641 1.00 86.31 90 TYR A CA 1
ATOM 702 C C . TYR A 1 90 ? 4.724 -5.138 17.824 1.00 86.31 90 TYR A C 1
ATOM 704 O O . TYR A 1 90 ? 5.848 -4.646 17.886 1.00 86.31 90 TYR A O 1
ATOM 712 N N . VAL A 1 91 ? 4.511 -6.449 17.913 1.00 79.56 91 VAL A N 1
ATOM 713 C CA . VAL A 1 91 ? 5.597 -7.426 18.058 1.00 79.56 91 VAL A CA 1
ATOM 714 C C . VAL A 1 91 ? 5.809 -8.133 16.725 1.00 79.56 91 VAL A C 1
ATOM 716 O O . VAL A 1 91 ? 4.882 -8.754 16.189 1.00 79.56 91 VAL A O 1
ATOM 719 N N . ASP A 1 92 ? 7.024 -8.044 16.195 1.00 70.44 92 ASP A N 1
ATOM 720 C CA . ASP A 1 92 ? 7.422 -8.721 14.962 1.00 70.44 92 ASP A CA 1
ATOM 721 C C . ASP A 1 92 ? 7.716 -10.220 15.187 1.00 70.44 92 ASP A C 1
ATOM 723 O O . ASP A 1 92 ? 7.614 -10.729 16.305 1.00 70.44 92 ASP A O 1
ATOM 727 N N . ASP A 1 93 ? 8.047 -10.937 14.114 1.00 62.34 93 ASP A N 1
ATOM 728 C CA . ASP A 1 93 ? 8.331 -12.378 14.101 1.00 62.34 93 ASP A CA 1
ATOM 729 C C . ASP A 1 93 ? 9.577 -12.746 14.912 1.00 62.34 93 ASP A C 1
ATOM 731 O O . ASP A 1 93 ? 9.617 -13.803 15.532 1.00 62.34 93 ASP A O 1
ATOM 735 N N . ASP A 1 94 ? 10.577 -11.862 14.929 1.00 62.69 94 ASP A N 1
ATOM 736 C CA . ASP A 1 94 ? 11.815 -12.043 15.696 1.00 62.69 94 ASP A CA 1
ATOM 737 C C . ASP A 1 94 ? 11.646 -11.636 17.178 1.00 62.69 94 ASP A C 1
ATOM 739 O O . ASP A 1 94 ? 12.627 -11.505 17.910 1.00 62.69 94 ASP A O 1
ATOM 743 N N . GLY A 1 95 ? 10.410 -11.356 17.617 1.00 69.06 95 GLY A N 1
ATOM 744 C CA . GLY A 1 95 ? 10.108 -10.845 18.957 1.00 69.06 95 GLY A CA 1
ATOM 745 C C . GLY A 1 95 ? 10.466 -9.367 19.153 1.00 69.06 95 GLY A C 1
ATOM 746 O O . GLY A 1 95 ? 10.321 -8.834 20.253 1.00 69.06 95 GLY A O 1
ATOM 747 N N . ALA A 1 96 ? 10.923 -8.682 18.098 1.00 74.00 96 ALA A N 1
ATOM 748 C CA . ALA A 1 96 ? 11.231 -7.260 18.147 1.00 74.00 96 ALA A CA 1
ATOM 749 C C . ALA A 1 96 ? 9.959 -6.447 18.418 1.00 74.00 96 ALA A C 1
ATOM 751 O O . ALA A 1 96 ? 8.944 -6.607 17.739 1.00 74.00 96 ALA A O 1
ATOM 752 N N . VAL A 1 97 ? 10.028 -5.562 19.409 1.00 81.44 97 VAL A N 1
ATOM 753 C CA . VAL A 1 97 ? 8.893 -4.749 19.843 1.00 81.44 97 VAL A CA 1
ATOM 754 C C . VAL A 1 97 ? 9.007 -3.350 19.257 1.00 81.44 97 VAL A C 1
ATOM 756 O O . VAL A 1 97 ? 9.963 -2.630 19.535 1.00 81.44 97 VAL A O 1
ATOM 759 N N . LEU A 1 98 ? 7.995 -2.949 18.494 1.00 86.25 98 LEU A N 1
ATOM 760 C CA . LEU A 1 98 ? 7.819 -1.599 17.981 1.00 86.25 98 LEU A CA 1
ATOM 761 C C . LEU A 1 98 ? 6.660 -0.919 18.711 1.00 86.25 98 LEU A C 1
ATOM 763 O O . LEU A 1 98 ? 5.569 -1.477 18.836 1.00 86.25 98 LEU A O 1
ATOM 767 N N . LEU A 1 99 ? 6.880 0.309 19.173 1.00 90.81 99 LEU A N 1
ATOM 768 C CA . LEU A 1 99 ? 5.839 1.120 19.797 1.00 90.81 99 LEU A CA 1
ATOM 769 C C . LEU A 1 99 ? 5.378 2.179 18.822 1.00 90.81 99 LEU A C 1
ATOM 771 O O . LEU A 1 99 ? 6.140 3.082 18.492 1.00 90.81 99 LEU A O 1
ATOM 775 N N . LEU A 1 100 ? 4.128 2.078 18.394 1.00 92.62 100 LEU A N 1
ATOM 776 C CA . LEU A 1 100 ? 3.534 3.025 17.461 1.00 92.62 100 LEU A CA 1
ATOM 777 C C . LEU A 1 100 ? 2.558 3.941 18.190 1.00 92.62 100 LEU A C 1
ATOM 779 O O . LEU A 1 100 ? 1.773 3.490 19.020 1.00 92.62 100 LEU A O 1
ATOM 783 N N . THR A 1 101 ? 2.587 5.225 17.862 1.00 92.81 101 THR A N 1
ATOM 784 C CA . THR A 1 101 ? 1.675 6.251 18.377 1.00 92.81 101 THR A CA 1
ATOM 785 C C . THR A 1 101 ? 1.154 7.120 17.236 1.00 92.81 101 THR A C 1
ATOM 787 O O . THR A 1 101 ? 1.681 7.086 16.127 1.00 92.81 101 THR A O 1
ATOM 790 N N . VAL A 1 102 ? 0.128 7.920 17.523 1.00 91.69 102 VAL A N 1
ATOM 791 C CA . VAL A 1 102 ? -0.362 8.985 16.640 1.00 91.69 102 VAL A CA 1
ATOM 792 C C . VAL A 1 102 ? -0.032 10.329 17.274 1.00 91.69 102 VAL A C 1
ATOM 794 O O . VAL A 1 102 ? -0.376 10.566 18.439 1.00 91.69 102 VAL A O 1
ATOM 797 N N . THR A 1 103 ? 0.646 11.201 16.534 1.00 87.62 103 THR A N 1
ATOM 798 C CA . THR A 1 103 ? 0.996 12.552 16.987 1.00 87.62 103 THR A CA 1
ATOM 799 C C . THR A 1 103 ? -0.250 13.436 17.097 1.00 87.62 103 THR A C 1
ATOM 801 O O . THR A 1 103 ? -1.356 13.076 16.687 1.00 87.62 103 THR A O 1
ATOM 804 N N . THR A 1 104 ? -0.101 14.629 17.671 1.00 82.94 104 THR A N 1
ATOM 805 C CA . THR A 1 104 ? -1.174 15.637 17.681 1.00 82.94 104 THR A CA 1
ATOM 806 C C . THR A 1 104 ? -1.539 16.119 16.278 1.00 82.94 104 THR A C 1
ATOM 808 O O . THR A 1 104 ? -2.673 16.539 16.060 1.00 82.94 104 THR A O 1
ATOM 811 N N . GLU A 1 105 ? -0.594 16.018 15.343 1.00 82.19 105 GLU A N 1
ATOM 812 C CA . GLU A 1 105 ? -0.741 16.376 13.929 1.00 82.19 105 GLU A CA 1
ATOM 813 C C . GLU A 1 105 ? -1.319 15.229 13.085 1.00 82.19 105 GLU A C 1
ATOM 815 O O . GLU A 1 105 ? -1.421 15.361 11.873 1.00 82.19 105 GLU A O 1
ATOM 820 N N . LYS A 1 106 ? -1.778 14.143 13.729 1.00 84.12 106 LYS A N 1
ATOM 821 C CA . LYS A 1 106 ? -2.405 12.970 13.089 1.00 84.12 106 LYS A CA 1
ATOM 822 C C . LYS A 1 106 ? -1.457 12.112 12.259 1.00 84.12 106 LYS A C 1
ATOM 824 O O . LYS A 1 106 ? -1.903 11.310 11.453 1.00 84.12 106 LYS A O 1
ATOM 829 N N . GLU A 1 107 ? -0.162 12.200 12.523 1.00 85.06 107 GLU A N 1
ATOM 830 C CA . GLU A 1 107 ? 0.839 11.371 11.859 1.00 85.06 107 GLU A CA 1
ATOM 831 C C . GLU A 1 107 ? 1.170 10.141 12.702 1.00 85.06 107 GLU A C 1
ATOM 833 O O . GLU A 1 107 ? 1.132 10.183 13.937 1.00 85.06 107 GLU A O 1
ATOM 838 N N . VAL A 1 108 ? 1.542 9.044 12.047 1.00 88.69 108 VAL A N 1
ATOM 839 C CA . VAL A 1 108 ? 2.037 7.860 12.752 1.00 88.69 108 VAL A CA 1
ATOM 840 C C . VAL A 1 108 ? 3.514 8.039 13.094 1.00 88.69 108 VAL A C 1
ATOM 842 O O . VAL A 1 108 ? 4.332 8.433 12.261 1.00 88.69 108 VAL A O 1
ATOM 845 N N . ALA A 1 109 ? 3.858 7.732 14.342 1.00 89.19 109 ALA A N 1
ATOM 846 C CA . ALA A 1 109 ? 5.202 7.860 14.881 1.00 89.19 109 ALA A CA 1
ATOM 847 C C . ALA A 1 109 ? 5.624 6.608 15.657 1.00 89.19 109 ALA A C 1
ATOM 849 O O . ALA A 1 109 ? 4.792 5.905 16.234 1.00 89.19 109 ALA A O 1
ATOM 850 N N . VAL A 1 110 ? 6.929 6.359 15.707 1.00 88.81 110 VAL A N 1
ATOM 851 C CA . VAL A 1 110 ? 7.554 5.345 16.559 1.00 88.81 110 VAL A CA 1
ATOM 852 C C . VAL A 1 110 ? 8.031 5.991 17.855 1.00 88.81 110 VAL A C 1
ATOM 854 O O . VAL A 1 110 ? 8.565 7.100 17.842 1.00 88.81 110 VAL A O 1
ATOM 857 N N . VAL A 1 111 ? 7.851 5.288 18.975 1.00 88.56 111 VAL A N 1
ATOM 858 C CA . VAL A 1 111 ? 8.396 5.672 20.280 1.00 88.56 111 VAL A CA 1
ATOM 859 C C . VAL A 1 111 ? 9.562 4.763 20.642 1.00 88.56 111 VAL A C 1
ATOM 861 O O . VAL A 1 111 ? 9.370 3.575 20.892 1.00 88.56 111 VAL A O 1
ATOM 864 N N . ASP A 1 112 ? 10.763 5.325 20.724 1.00 84.00 112 ASP A N 1
ATOM 865 C CA . ASP A 1 112 ? 11.984 4.587 21.059 1.00 84.00 112 ASP A CA 1
ATOM 866 C C . ASP A 1 112 ? 12.803 5.349 22.102 1.00 84.00 112 ASP A C 1
ATOM 868 O O . ASP A 1 112 ? 12.968 6.559 22.004 1.00 84.00 112 ASP A O 1
ATOM 872 N N . GLY A 1 113 ? 13.239 4.676 23.169 1.00 79.19 113 GLY A N 1
ATOM 873 C CA . GLY A 1 113 ? 13.941 5.327 24.287 1.00 79.19 113 GLY A CA 1
ATOM 874 C C . GLY A 1 113 ? 13.142 6.426 25.015 1.00 79.19 113 GLY A C 1
ATOM 875 O O . GLY A 1 113 ? 13.685 7.123 25.876 1.00 79.19 113 GLY A O 1
ATOM 876 N N . GLY A 1 114 ? 11.847 6.570 24.708 1.00 78.88 114 GLY A N 1
ATOM 877 C CA . GLY A 1 114 ? 11.014 7.690 25.147 1.00 78.88 114 GLY A CA 1
ATOM 878 C C . GLY A 1 114 ? 11.087 8.917 24.233 1.00 78.88 114 GLY A C 1
ATOM 879 O O . GLY A 1 114 ? 10.662 9.984 24.657 1.00 78.88 114 GLY A O 1
ATOM 880 N N . GLU A 1 115 ? 11.601 8.799 23.014 1.00 83.56 115 GLU A N 1
ATOM 881 C CA . GLU A 1 115 ? 11.549 9.826 21.970 1.00 83.56 115 GLU A CA 1
ATOM 882 C C . GLU A 1 115 ? 10.521 9.442 20.907 1.00 83.56 115 GLU A C 1
ATOM 884 O O . GLU A 1 115 ? 10.377 8.265 20.57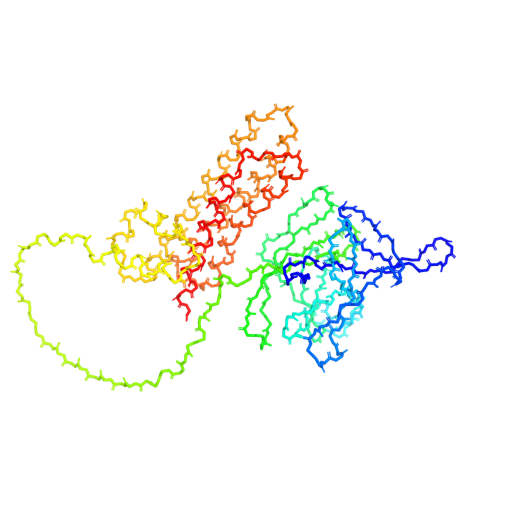8 1.00 83.56 115 GLU A O 1
ATOM 889 N N . VAL A 1 116 ? 9.795 10.433 20.384 1.00 84.69 116 VAL A N 1
ATOM 890 C CA . VAL A 1 116 ? 8.777 10.245 19.343 1.00 84.69 116 VAL A CA 1
ATOM 891 C C . VAL A 1 116 ? 9.360 10.652 17.991 1.00 84.69 116 VAL A C 1
ATOM 893 O O . VAL A 1 116 ? 9.751 11.802 17.811 1.00 84.69 116 VAL A O 1
ATOM 896 N N . ARG A 1 117 ? 9.396 9.725 17.031 1.00 84.75 117 ARG A N 1
ATOM 897 C CA . ARG A 1 117 ? 9.886 9.961 15.664 1.00 84.75 117 ARG A CA 1
ATOM 898 C C . ARG A 1 117 ? 8.786 9.667 14.653 1.00 84.75 117 ARG A C 1
ATOM 900 O O . ARG A 1 117 ? 8.284 8.547 14.617 1.00 84.75 117 ARG A O 1
ATOM 907 N N . VAL A 1 118 ? 8.401 10.657 13.850 1.00 82.88 118 VAL A N 1
ATOM 908 C CA . VAL A 1 118 ? 7.397 10.484 12.785 1.00 82.88 118 VAL A CA 1
ATOM 909 C C . VAL A 1 118 ? 7.939 9.529 11.723 1.00 82.88 118 VAL A C 1
ATOM 911 O O . VAL A 1 118 ? 9.085 9.660 11.298 1.00 82.88 118 VAL A O 1
ATOM 914 N N . VAL A 1 119 ? 7.116 8.558 11.330 1.00 77.31 119 VAL A N 1
ATOM 915 C CA . VAL A 1 119 ? 7.462 7.508 10.356 1.00 77.31 119 VAL A CA 1
ATOM 916 C C . VAL A 1 119 ? 6.466 7.417 9.196 1.00 77.31 119 VAL A C 1
ATOM 918 O O . VAL A 1 119 ? 6.640 6.590 8.304 1.00 77.31 119 VAL A O 1
ATOM 921 N N . ASP A 1 120 ? 5.428 8.257 9.187 1.00 66.75 120 ASP A N 1
ATOM 922 C CA . ASP A 1 120 ? 4.538 8.396 8.034 1.00 66.75 120 ASP A CA 1
ATOM 923 C C . ASP A 1 120 ? 5.293 9.021 6.850 1.00 66.75 120 ASP A C 1
ATOM 925 O O . ASP A 1 120 ? 5.945 10.063 6.967 1.00 66.75 120 ASP A O 1
ATOM 929 N N . GLY A 1 121 ? 5.242 8.327 5.711 1.00 53.66 121 GLY A N 1
ATOM 930 C CA . GLY A 1 121 ? 6.048 8.612 4.539 1.00 53.66 121 GLY A CA 1
ATOM 931 C C . GLY A 1 121 ? 5.381 9.456 3.447 1.00 53.66 121 GLY A C 1
ATOM 932 O O . GLY A 1 121 ? 6.043 9.770 2.453 1.00 53.66 121 GLY A O 1
ATOM 933 N N . GLY A 1 122 ? 4.106 9.813 3.576 1.00 52.09 122 GLY A N 1
ATOM 934 C CA . GLY A 1 122 ? 3.397 10.462 2.464 1.00 52.09 122 GLY A CA 1
ATOM 935 C C . GLY A 1 122 ? 1.967 10.909 2.747 1.00 52.09 122 GLY A C 1
ATOM 936 O O . GLY A 1 122 ? 1.280 11.321 1.815 1.00 52.09 122 GLY A O 1
ATOM 937 N N . GLY A 1 123 ? 1.531 10.857 4.008 1.00 55.44 123 GLY A N 1
ATOM 938 C CA . GLY A 1 123 ? 0.175 11.200 4.416 1.00 55.44 123 GLY A CA 1
ATOM 939 C C . GLY A 1 123 ? -0.759 9.991 4.382 1.00 55.44 123 GLY A C 1
ATOM 940 O O . GLY A 1 123 ? -0.608 9.072 3.575 1.00 55.44 123 GLY A O 1
ATOM 941 N N . GLY A 1 124 ? -1.735 9.992 5.288 1.00 61.38 124 GLY A N 1
ATOM 942 C CA . GLY A 1 124 ? -2.752 8.951 5.375 1.00 61.38 124 GLY A CA 1
ATOM 943 C C . GLY A 1 124 ? -3.957 9.208 4.463 1.00 61.38 124 GLY A C 1
ATOM 944 O O . GLY A 1 124 ? -4.289 10.351 4.146 1.00 61.38 124 GLY A O 1
ATOM 945 N N . TYR A 1 125 ? -4.642 8.140 4.051 1.00 66.25 125 TYR A N 1
ATOM 946 C CA . TYR A 1 125 ? -5.892 8.220 3.285 1.00 66.25 125 TYR A CA 1
ATOM 947 C C . TYR A 1 125 ? -7.100 7.877 4.160 1.00 66.25 125 TYR A C 1
ATOM 949 O O . TYR A 1 125 ? -7.090 6.869 4.857 1.00 66.25 125 TYR A O 1
ATOM 957 N N . TYR A 1 126 ? -8.159 8.683 4.097 1.00 69.81 126 TYR A N 1
ATOM 958 C CA . TYR A 1 126 ? -9.400 8.431 4.831 1.00 69.81 126 TYR A CA 1
ATOM 959 C C . TYR A 1 126 ? -10.240 7.324 4.175 1.00 69.81 126 TYR A C 1
ATOM 961 O O . TYR A 1 126 ? -10.782 7.529 3.093 1.00 69.81 126 TYR A O 1
ATOM 969 N N . ASP A 1 127 ? -10.395 6.190 4.857 1.00 64.81 127 ASP A N 1
ATOM 970 C CA . ASP A 1 127 ? -11.357 5.127 4.561 1.00 64.81 127 ASP A CA 1
ATOM 971 C C . ASP A 1 127 ? -12.736 5.513 5.141 1.00 64.81 127 ASP A C 1
ATOM 973 O O . ASP A 1 127 ? -12.919 5.483 6.361 1.00 64.81 127 ASP A O 1
ATOM 977 N N . PRO A 1 128 ? -13.735 5.874 4.312 1.00 52.81 128 PRO A N 1
ATOM 978 C CA . PRO A 1 128 ? -15.058 6.281 4.786 1.00 52.81 128 PRO A CA 1
ATOM 979 C C . PRO A 1 128 ? -15.912 5.121 5.319 1.00 52.81 128 PRO A C 1
ATOM 981 O O . PRO A 1 128 ? -16.888 5.372 6.028 1.00 52.81 128 PRO A O 1
ATOM 984 N N . ASP A 1 129 ? -15.588 3.868 4.980 1.00 54.44 129 ASP A N 1
ATOM 985 C CA . ASP A 1 129 ? -16.374 2.698 5.389 1.00 54.44 129 ASP A CA 1
ATOM 986 C C . ASP A 1 129 ? -16.035 2.282 6.821 1.00 54.44 129 ASP A C 1
ATOM 988 O O . ASP A 1 129 ? -16.924 1.981 7.625 1.00 54.44 129 ASP A O 1
ATOM 992 N N . SER A 1 130 ? -14.749 2.297 7.163 1.00 67.69 130 SER A N 1
ATOM 993 C CA . SER A 1 130 ? -14.319 2.197 8.552 1.00 67.69 130 SER A CA 1
ATOM 994 C C . SER A 1 130 ? -14.476 3.540 9.268 1.00 67.69 130 SER A C 1
ATOM 996 O O . SER A 1 130 ? -14.808 3.554 10.447 1.00 67.69 130 SER A O 1
ATOM 998 N N . GLY A 1 131 ? -14.270 4.670 8.595 1.00 74.94 131 GLY A N 1
ATOM 999 C CA . GLY A 1 131 ? -14.058 5.988 9.193 1.00 74.94 131 GLY A CA 1
ATOM 1000 C C . GLY A 1 131 ? -12.655 6.161 9.795 1.00 74.94 131 GLY A C 1
ATOM 1001 O O . GLY A 1 131 ? -12.504 6.928 10.745 1.00 74.94 131 GLY A O 1
ATOM 1002 N N . THR A 1 132 ? -11.662 5.408 9.316 1.00 82.50 132 THR A N 1
ATOM 1003 C CA . THR A 1 132 ? -10.252 5.499 9.737 1.00 82.50 132 THR A CA 1
ATOM 1004 C C . THR A 1 132 ? -9.406 6.185 8.674 1.00 82.50 132 THR A C 1
ATOM 1006 O O . THR A 1 132 ? -9.781 6.238 7.514 1.00 82.50 132 THR A O 1
ATOM 1009 N N . VAL A 1 133 ? -8.248 6.706 9.058 1.00 81.44 133 VAL A N 1
ATOM 1010 C CA . VAL A 1 133 ? -7.187 7.116 8.143 1.00 81.44 133 VAL A CA 1
ATOM 1011 C C . VAL A 1 133 ? -6.130 6.019 8.104 1.00 81.44 133 VAL A C 1
ATOM 1013 O O . VAL A 1 133 ? -5.616 5.596 9.136 1.00 81.44 133 VAL A O 1
ATOM 1016 N N . GLU A 1 134 ? -5.832 5.523 6.913 1.00 79.19 134 GLU A N 1
ATOM 1017 C CA . GLU A 1 134 ? -4.850 4.477 6.664 1.00 79.19 134 GLU A CA 1
ATOM 1018 C C . GLU A 1 134 ? -3.492 5.104 6.343 1.00 79.19 134 GLU A C 1
ATOM 1020 O O . GLU A 1 134 ? -3.346 5.800 5.337 1.00 79.19 134 GLU A O 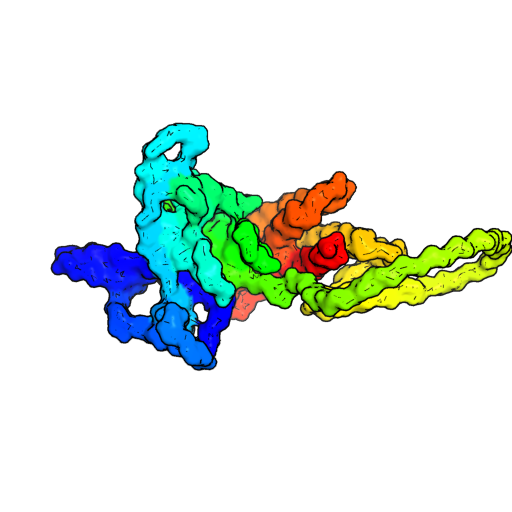1
ATOM 1025 N N . HIS A 1 135 ? -2.494 4.835 7.183 1.00 79.81 135 HIS A N 1
ATOM 1026 C CA . HIS A 1 135 ? -1.116 5.284 7.004 1.00 79.81 135 HIS A CA 1
ATOM 1027 C C . HIS A 1 135 ? -0.225 4.120 6.579 1.00 79.81 135 HIS A C 1
ATOM 1029 O O . HIS A 1 135 ? -0.312 3.017 7.128 1.00 79.81 135 HIS A O 1
ATOM 1035 N N . VAL A 1 136 ? 0.669 4.378 5.629 1.00 74.06 136 VAL A N 1
ATOM 1036 C CA . VAL A 1 136 ? 1.704 3.430 5.215 1.00 74.06 136 VAL A CA 1
ATOM 1037 C C . VAL A 1 136 ? 3.008 3.827 5.894 1.00 74.06 136 VAL A C 1
ATOM 1039 O O . VAL A 1 136 ? 3.507 4.931 5.695 1.00 74.06 136 VAL A O 1
ATOM 1042 N N . VAL A 1 137 ? 3.535 2.924 6.716 1.00 75.69 137 VAL A N 1
ATOM 1043 C CA . VAL A 1 137 ? 4.681 3.185 7.587 1.00 75.69 137 VAL A CA 1
ATOM 1044 C C . VAL A 1 137 ? 5.821 2.241 7.251 1.00 75.69 137 VAL A C 1
ATOM 1046 O O . VAL A 1 137 ? 5.674 1.022 7.375 1.00 75.69 137 VAL A O 1
ATOM 1049 N N . ASP A 1 138 ? 6.963 2.813 6.885 1.00 71.00 138 ASP A N 1
ATOM 1050 C CA . ASP A 1 138 ? 8.208 2.077 6.693 1.00 71.00 138 ASP A CA 1
ATOM 1051 C C . ASP A 1 138 ? 8.916 1.915 8.042 1.00 71.00 138 ASP A C 1
ATOM 1053 O O . ASP A 1 138 ? 9.194 2.886 8.747 1.00 71.00 138 ASP A O 1
ATOM 1057 N N . VAL A 1 139 ? 9.195 0.670 8.422 1.00 71.56 139 VAL A N 1
ATOM 1058 C CA . VAL A 1 139 ? 9.848 0.343 9.688 1.00 71.56 139 VAL A CA 1
ATOM 1059 C C . VAL A 1 139 ? 11.269 -0.135 9.416 1.00 71.56 139 VAL A C 1
ATOM 1061 O O . VAL A 1 139 ? 11.492 -1.257 8.956 1.00 71.56 139 VAL A O 1
ATOM 1064 N N . GLU A 1 140 ? 12.233 0.718 9.761 1.00 61.31 140 GLU A N 1
ATOM 1065 C CA . GLU A 1 140 ? 13.655 0.387 9.849 1.00 61.31 140 GLU A CA 1
ATOM 1066 C C . GLU A 1 140 ? 14.045 0.279 11.329 1.00 61.31 140 GLU A C 1
ATOM 1068 O O . GLU A 1 140 ? 14.346 1.273 11.987 1.00 61.31 140 GLU A O 1
ATOM 1073 N N . VAL A 1 141 ? 13.991 -0.926 11.901 1.00 54.00 141 VAL A N 1
ATOM 1074 C CA . VAL A 1 141 ? 14.441 -1.142 13.286 1.00 54.00 141 VAL A CA 1
ATOM 1075 C C . VAL A 1 141 ? 15.954 -1.349 13.286 1.00 54.00 141 VAL A C 1
ATOM 1077 O O . VAL A 1 141 ? 16.470 -2.257 12.634 1.00 54.00 141 VAL A O 1
ATOM 1080 N N . GLU A 1 142 ? 16.675 -0.522 14.042 1.00 44.16 142 GLU A N 1
ATOM 1081 C CA . GLU A 1 142 ? 18.122 -0.642 14.222 1.00 44.16 142 GLU A CA 1
ATOM 1082 C C . GLU A 1 142 ? 18.447 -2.008 14.863 1.00 44.16 142 GLU A C 1
ATOM 1084 O O . GLU A 1 142 ? 18.093 -2.282 16.008 1.00 44.16 142 GLU A O 1
ATOM 1089 N N . GLY A 1 143 ? 19.065 -2.913 14.096 1.00 41.84 143 GLY A N 1
ATOM 1090 C CA . GLY A 1 143 ? 19.353 -4.288 14.526 1.00 41.84 143 GLY A CA 1
ATOM 1091 C C . GLY A 1 143 ? 18.324 -5.347 14.107 1.00 41.84 143 GLY A C 1
ATOM 1092 O O . GLY A 1 143 ? 18.617 -6.536 14.248 1.00 41.84 143 GLY A O 1
ATOM 1093 N N . ALA A 1 144 ? 17.179 -4.965 13.528 1.00 44.88 144 ALA A N 1
ATOM 1094 C CA . ALA A 1 144 ? 16.331 -5.915 12.810 1.00 44.88 144 ALA A CA 1
ATOM 1095 C C . ALA A 1 144 ? 16.985 -6.303 11.477 1.00 44.88 144 ALA A C 1
ATOM 1097 O O . ALA A 1 144 ? 17.636 -5.497 10.810 1.00 44.88 144 ALA A O 1
ATOM 1098 N N . ARG A 1 145 ? 16.834 -7.570 11.085 1.00 42.84 145 ARG A N 1
ATOM 1099 C CA . ARG A 1 145 ? 17.443 -8.111 9.860 1.00 42.84 145 ARG A CA 1
ATOM 1100 C C . ARG A 1 145 ? 16.770 -7.634 8.570 1.00 42.84 145 ARG A C 1
ATOM 1102 O O . ARG A 1 145 ? 17.393 -7.749 7.516 1.00 42.84 145 ARG A O 1
ATOM 1109 N N . GLU A 1 146 ? 15.527 -7.154 8.635 1.00 52.53 146 GLU A N 1
ATOM 1110 C CA . GLU A 1 146 ? 14.710 -6.795 7.471 1.00 52.53 146 GLU A CA 1
ATOM 1111 C C . GLU A 1 146 ? 13.897 -5.515 7.755 1.00 52.53 146 GLU A C 1
ATOM 1113 O O . GLU A 1 146 ? 13.260 -5.405 8.802 1.00 52.53 146 GLU A O 1
ATOM 1118 N N . ALA A 1 147 ? 13.908 -4.561 6.815 1.00 59.81 147 ALA A N 1
ATOM 1119 C CA . ALA A 1 147 ? 12.942 -3.463 6.780 1.00 59.81 147 ALA A CA 1
ATOM 1120 C C . ALA A 1 147 ? 11.578 -4.012 6.334 1.00 59.81 147 ALA A C 1
ATOM 1122 O O . ALA A 1 147 ? 11.519 -4.893 5.474 1.00 59.81 147 ALA A O 1
ATOM 1123 N N . TYR A 1 148 ? 10.480 -3.527 6.911 1.00 67.00 148 TYR A N 1
ATOM 1124 C CA . TYR A 1 148 ? 9.134 -3.952 6.519 1.00 67.00 148 TYR A CA 1
ATOM 1125 C C . TYR A 1 148 ? 8.137 -2.801 6.573 1.00 67.00 148 TYR A C 1
ATOM 1127 O O . TYR A 1 148 ? 8.343 -1.811 7.268 1.00 67.00 148 TYR A O 1
ATOM 1135 N N . VAL A 1 149 ? 7.031 -2.958 5.844 1.00 73.12 149 VAL A N 1
ATOM 1136 C CA . VAL A 1 149 ? 5.985 -1.937 5.753 1.00 73.12 149 VAL A CA 1
ATOM 1137 C C . VAL A 1 149 ? 4.759 -2.353 6.555 1.00 73.12 149 VAL A C 1
ATOM 1139 O O . VAL A 1 149 ? 4.307 -3.505 6.494 1.00 73.12 149 VAL A O 1
ATOM 1142 N N . LEU A 1 150 ? 4.201 -1.404 7.294 1.00 80.62 150 LEU A N 1
ATOM 1143 C CA . LEU A 1 150 ? 2.958 -1.548 8.036 1.00 80.62 150 LEU A CA 1
ATOM 1144 C C . LEU A 1 150 ? 1.867 -0.686 7.401 1.00 80.62 150 LEU A C 1
ATOM 1146 O O . LEU A 1 150 ? 2.090 0.476 7.079 1.00 80.62 150 LEU A O 1
ATOM 1150 N N . LEU A 1 151 ? 0.670 -1.255 7.272 1.00 80.12 151 LEU A N 1
ATOM 1151 C CA . LEU A 1 151 ? -0.555 -0.480 7.102 1.00 80.12 151 LEU A CA 1
ATOM 1152 C C . LEU A 1 151 ? -1.150 -0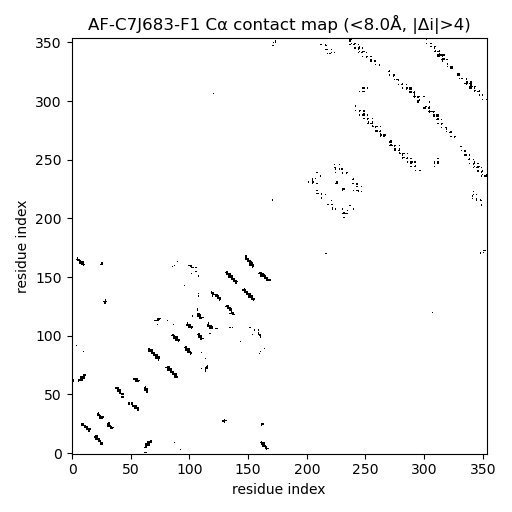.239 8.488 1.00 80.12 151 LEU A C 1
ATOM 1154 O O . LEU A 1 151 ? -1.500 -1.202 9.182 1.00 80.12 151 LEU A O 1
ATOM 1158 N N . VAL A 1 152 ? -1.236 1.023 8.890 1.00 88.88 152 VAL A N 1
ATOM 1159 C CA . VAL A 1 152 ? -1.690 1.457 10.211 1.00 88.88 152 VAL A CA 1
ATOM 1160 C C . VAL A 1 152 ? -3.001 2.219 10.057 1.00 88.88 152 VAL A C 1
ATOM 1162 O O . VAL A 1 152 ? -3.023 3.325 9.529 1.00 88.88 152 VAL A O 1
ATOM 1165 N N . SER A 1 153 ? -4.090 1.632 10.546 1.00 88.12 153 SER A N 1
ATOM 1166 C CA . SER A 1 153 ? -5.416 2.249 10.537 1.00 88.12 153 SER A CA 1
ATOM 1167 C C . SER A 1 153 ? -5.596 3.103 11.793 1.00 88.12 153 SER A C 1
ATOM 1169 O O . SER A 1 153 ? -5.478 2.602 12.921 1.00 88.12 153 SER A O 1
ATOM 1171 N N . VAL A 1 154 ? -5.904 4.385 11.612 1.00 90.88 154 VAL A N 1
ATOM 1172 C CA . VAL A 1 154 ? -6.028 5.385 12.675 1.00 90.88 154 VAL A CA 1
ATOM 1173 C C . VAL A 1 154 ? -7.445 5.941 12.735 1.00 90.88 154 VAL A C 1
ATOM 1175 O O . VAL A 1 154 ? -7.976 6.475 11.773 1.00 90.88 154 VAL A O 1
ATOM 1178 N N . ARG A 1 155 ? -8.055 5.884 13.914 1.00 89.62 155 ARG A N 1
ATOM 1179 C CA . ARG A 1 155 ? -9.302 6.581 14.228 1.00 89.62 155 ARG A CA 1
ATOM 1180 C C . ARG A 1 155 ? -8.970 7.999 14.687 1.00 89.62 155 ARG A C 1
ATOM 1182 O O . ARG A 1 155 ? -8.625 8.207 15.858 1.00 89.62 155 ARG A O 1
ATOM 1189 N N . GLU A 1 156 ? -9.004 8.965 13.774 1.00 84.88 156 GLU A N 1
ATOM 1190 C CA . GLU A 1 156 ? -8.517 10.329 14.024 1.00 84.88 156 GLU A CA 1
ATOM 1191 C C . GLU A 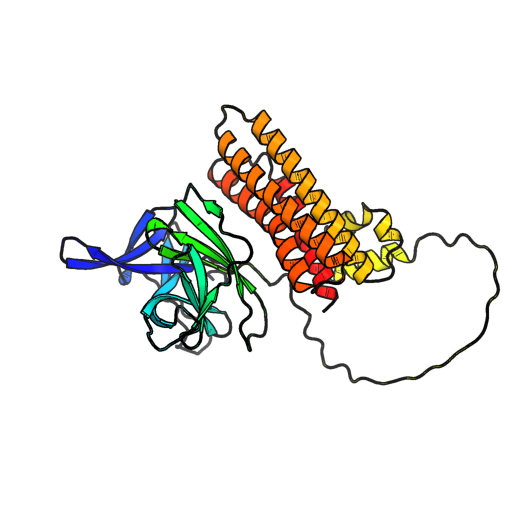1 156 ? -9.249 11.038 15.168 1.00 84.88 156 GLU A C 1
ATOM 1193 O O . GLU A 1 156 ? -8.604 11.699 15.992 1.00 84.88 156 GLU A O 1
ATOM 1198 N N . GLU A 1 157 ? -10.569 10.864 15.270 1.00 84.75 157 GLU A N 1
ATOM 1199 C CA . GLU A 1 157 ? -11.411 11.465 16.308 1.00 84.75 157 GLU A CA 1
ATOM 1200 C C . GLU A 1 157 ? -11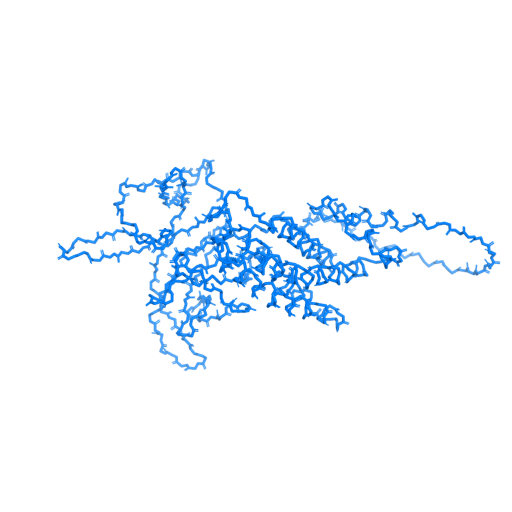.071 10.948 17.710 1.00 84.75 157 GLU A C 1
ATOM 1202 O O . GLU A 1 157 ? -11.267 11.652 18.702 1.00 84.75 157 GLU A O 1
ATOM 1207 N N . LEU A 1 158 ? -10.507 9.739 17.800 1.00 85.75 158 LEU A N 1
ATOM 1208 C CA . LEU A 1 158 ? -10.026 9.155 19.050 1.00 85.75 158 LEU A CA 1
ATOM 1209 C C . LEU A 1 158 ? -8.513 9.308 19.234 1.00 85.75 158 LEU A C 1
ATOM 1211 O O . LEU A 1 158 ? -8.019 9.008 20.324 1.00 85.75 158 LEU A O 1
ATOM 1215 N N . ASN A 1 159 ? -7.788 9.764 18.208 1.00 87.94 159 ASN A N 1
ATOM 1216 C CA . ASN A 1 159 ? -6.328 9.754 18.119 1.00 87.94 159 ASN A CA 1
ATOM 1217 C C . ASN A 1 159 ? -5.741 8.386 18.502 1.00 87.94 159 ASN A C 1
ATOM 1219 O O . ASN A 1 159 ? -4.994 8.270 19.483 1.00 87.94 159 ASN A O 1
ATOM 1223 N N . ARG A 1 160 ? -6.207 7.334 17.818 1.00 90.44 160 ARG A N 1
ATOM 1224 C CA . ARG A 1 160 ? -5.991 5.940 18.221 1.00 90.44 160 ARG A CA 1
ATOM 1225 C C . ARG A 1 160 ? -5.681 5.055 17.022 1.00 90.44 160 ARG A C 1
ATOM 1227 O O . ARG A 1 160 ? -6.439 5.045 16.060 1.00 90.44 160 ARG A O 1
ATOM 1234 N N . ILE A 1 161 ? -4.622 4.259 17.131 1.00 94.19 161 ILE A N 1
ATOM 1235 C CA . ILE A 1 161 ? -4.356 3.157 16.203 1.00 94.19 161 ILE A CA 1
ATOM 1236 C C . ILE A 1 161 ? -5.300 2.016 16.557 1.00 94.19 161 ILE A C 1
ATOM 1238 O O . ILE A 1 161 ? -5.291 1.530 17.689 1.00 94.19 161 ILE A O 1
ATOM 1242 N N . VAL A 1 162 ? -6.110 1.585 15.602 1.00 93.12 162 VAL A N 1
ATOM 1243 C CA . VAL A 1 162 ? -7.146 0.563 15.822 1.00 93.12 162 VAL A CA 1
ATOM 1244 C C . VAL A 1 162 ? -6.788 -0.776 15.194 1.00 93.12 162 VAL A C 1
ATOM 1246 O O . VAL A 1 162 ? -7.258 -1.822 15.644 1.00 93.12 162 VAL A O 1
ATOM 1249 N N . ARG A 1 163 ? -5.929 -0.752 14.174 1.00 90.50 163 ARG A N 1
ATOM 1250 C CA . ARG A 1 163 ? -5.515 -1.931 13.427 1.00 90.50 163 ARG A CA 1
ATOM 1251 C C . ARG A 1 163 ? -4.137 -1.707 12.823 1.00 90.50 163 ARG A C 1
ATOM 1253 O O . ARG A 1 163 ? -3.844 -0.633 12.309 1.00 90.50 163 ARG A O 1
ATOM 1260 N N . ILE A 1 164 ? -3.313 -2.746 12.864 1.00 90.19 164 ILE A N 1
ATOM 1261 C CA . ILE A 1 164 ? -2.021 -2.783 12.181 1.00 90.19 164 ILE A CA 1
ATOM 1262 C C . ILE A 1 164 ? -1.983 -4.050 11.347 1.00 90.19 164 ILE A C 1
ATOM 1264 O O . ILE A 1 164 ? -2.282 -5.145 11.824 1.00 90.19 164 ILE A O 1
ATOM 1268 N N . LYS A 1 165 ? -1.612 -3.918 10.081 1.00 84.38 165 LYS A N 1
ATOM 1269 C CA . LYS A 1 165 ? -1.378 -5.055 9.204 1.00 84.38 165 LYS A CA 1
ATOM 1270 C C . LYS A 1 165 ? 0.044 -4.979 8.684 1.00 84.38 165 LYS A C 1
ATOM 1272 O O . LYS A 1 165 ? 0.387 -4.041 7.969 1.00 84.38 165 LYS A O 1
ATOM 1277 N N . ARG A 1 166 ? 0.841 -6.008 8.979 1.00 78.31 166 ARG A N 1
ATOM 1278 C CA . ARG A 1 166 ? 2.109 -6.193 8.281 1.00 78.31 166 ARG A CA 1
ATOM 1279 C C . ARG A 1 166 ? 1.820 -6.460 6.821 1.00 78.31 166 ARG A C 1
ATOM 1281 O O . ARG A 1 166 ? 1.063 -7.376 6.477 1.00 78.31 166 ARG A O 1
ATOM 1288 N N . LEU A 1 167 ? 2.410 -5.649 5.965 1.00 67.81 167 LEU A N 1
ATOM 1289 C CA . LEU A 1 167 ? 2.362 -5.877 4.539 1.00 67.81 167 LEU A CA 1
ATOM 1290 C C . LEU A 1 167 ? 3.505 -6.818 4.189 1.00 67.81 167 LEU A C 1
ATOM 1292 O O . LEU A 1 167 ? 4.596 -6.767 4.755 1.00 67.81 167 LEU A O 1
ATOM 1296 N N . ASN A 1 168 ? 3.203 -7.784 3.333 1.00 48.41 168 ASN A N 1
ATOM 1297 C CA . ASN A 1 168 ? 4.109 -8.886 3.104 1.00 48.41 168 ASN A CA 1
ATOM 1298 C C . ASN A 1 168 ? 5.396 -8.438 2.396 1.00 48.41 168 ASN A C 1
ATOM 1300 O O . ASN A 1 168 ? 5.353 -8.088 1.223 1.00 48.41 168 ASN A O 1
ATOM 1304 N N . TRP A 1 169 ? 6.525 -8.537 3.109 1.00 38.94 169 TRP A N 1
ATOM 1305 C CA . TRP A 1 169 ? 7.888 -8.317 2.610 1.00 38.94 169 TRP A CA 1
ATOM 1306 C C . TRP A 1 169 ? 8.544 -9.567 1.983 1.00 38.94 169 TRP A C 1
ATOM 1308 O O . TRP A 1 169 ? 9.612 -9.477 1.393 1.00 38.94 169 TRP A O 1
ATOM 1318 N N . SER A 1 170 ? 7.934 -10.759 2.013 1.00 36.78 170 SER A N 1
ATOM 1319 C CA . SER A 1 170 ? 8.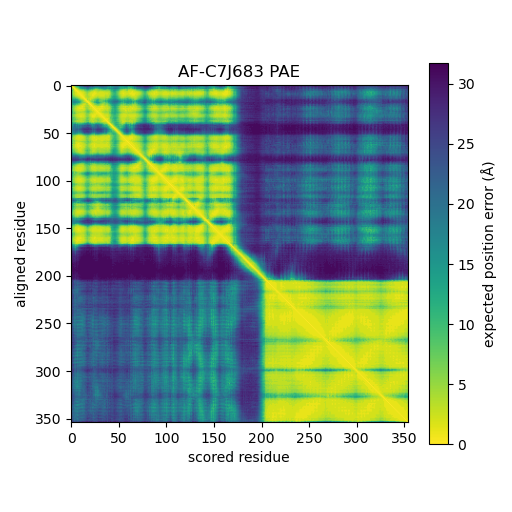536 -11.992 1.447 1.00 36.78 170 SER A CA 1
ATOM 1320 C C . SER A 1 170 ? 8.694 -12.012 -0.089 1.00 36.78 170 SER A C 1
ATOM 1322 O O . SER A 1 170 ? 9.153 -13.006 -0.651 1.00 36.78 170 SER A O 1
ATOM 1324 N N . PHE A 1 171 ? 8.411 -10.897 -0.768 1.00 37.16 171 PHE A N 1
ATOM 1325 C CA . PHE A 1 171 ? 8.816 -10.637 -2.153 1.00 37.16 171 PHE A CA 1
ATOM 1326 C C . PHE A 1 171 ? 10.179 -9.907 -2.273 1.00 37.16 171 PHE A C 1
ATOM 1328 O O . PHE A 1 171 ? 10.778 -9.950 -3.339 1.00 37.16 171 PHE A O 1
ATOM 1335 N N . LEU A 1 172 ? 10.735 -9.369 -1.173 1.00 36.94 172 LEU A N 1
ATOM 1336 C CA . LEU A 1 172 ? 11.924 -8.499 -1.119 1.00 36.94 172 LEU A CA 1
ATOM 1337 C C . LEU A 1 172 ? 13.083 -9.028 -0.242 1.00 36.94 172 LEU A C 1
ATOM 1339 O O . LEU A 1 172 ? 13.850 -8.260 0.340 1.00 36.94 172 LEU A O 1
ATOM 1343 N N . ARG A 1 173 ? 13.296 -10.350 -0.170 1.00 29.33 173 ARG A N 1
ATOM 1344 C CA . ARG A 1 173 ? 14.547 -10.878 0.413 1.00 29.33 173 ARG A CA 1
ATOM 1345 C C . ARG A 1 173 ? 15.743 -10.668 -0.528 1.00 29.33 173 ARG A C 1
ATOM 1347 O O . ARG A 1 173 ? 15.733 -11.219 -1.633 1.00 29.33 173 ARG A O 1
ATOM 1354 N N . PRO A 1 174 ? 16.865 -10.080 -0.067 1.00 30.44 174 PRO A N 1
ATOM 1355 C CA . PRO A 1 174 ? 18.170 -10.490 -0.555 1.00 30.44 174 PRO A CA 1
ATOM 1356 C C . PRO A 1 174 ? 18.373 -11.938 -0.103 1.00 30.44 174 PRO A C 1
ATOM 1358 O O . PRO A 1 174 ? 18.312 -12.256 1.086 1.00 30.44 174 PRO A O 1
ATOM 1361 N N . MET A 1 175 ? 18.619 -12.843 -1.049 1.00 26.98 175 MET A N 1
ATOM 1362 C CA . MET A 1 175 ? 19.180 -14.151 -0.722 1.00 26.98 175 MET A CA 1
ATOM 1363 C C . MET A 1 175 ? 20.405 -13.937 0.173 1.00 26.98 175 MET A C 1
ATOM 1365 O O . MET A 1 175 ? 21.405 -13.373 -0.277 1.00 26.98 175 MET A O 1
ATOM 1369 N N . ALA A 1 176 ? 20.346 -14.421 1.414 1.00 26.05 176 ALA A N 1
ATOM 1370 C CA . ALA A 1 176 ? 21.535 -14.663 2.210 1.00 26.05 176 ALA A CA 1
ATOM 1371 C C . ALA A 1 176 ? 22.479 -15.528 1.362 1.00 26.05 176 ALA A C 1
ATOM 1373 O O . ALA A 1 176 ? 22.216 -16.704 1.102 1.00 26.05 176 ALA A O 1
ATOM 1374 N N . ARG A 1 177 ? 23.549 -14.920 0.844 1.00 30.22 177 ARG A N 1
ATOM 1375 C CA . ARG A 1 177 ? 24.587 -15.651 0.122 1.00 30.22 177 ARG A CA 1
ATOM 1376 C C . ARG A 1 177 ? 25.300 -16.573 1.118 1.00 30.22 177 ARG A C 1
ATOM 1378 O O . ARG A 1 177 ? 25.680 -16.096 2.188 1.00 30.22 177 ARG A O 1
ATOM 1385 N N . PRO A 1 178 ? 25.575 -17.845 0.777 1.00 26.05 178 PRO A N 1
ATOM 1386 C CA . PRO A 1 178 ? 26.655 -18.556 1.443 1.00 26.05 178 PRO A CA 1
ATOM 1387 C C . PRO A 1 178 ? 27.951 -17.783 1.169 1.00 26.05 178 PRO A C 1
ATOM 1389 O O . PRO A 1 178 ? 28.183 -17.338 0.042 1.00 26.05 178 PRO A O 1
ATOM 1392 N N . ALA A 1 179 ? 28.762 -17.580 2.205 1.00 28.25 179 ALA A N 1
ATOM 1393 C CA . ALA A 1 179 ? 30.039 -16.884 2.127 1.00 28.25 179 ALA A CA 1
ATOM 1394 C C . ALA A 1 179 ? 30.921 -17.495 1.022 1.00 28.25 179 ALA A C 1
ATOM 1396 O O . ALA A 1 179 ? 31.532 -18.548 1.200 1.00 28.25 179 ALA A O 1
ATOM 1397 N N . ALA A 1 180 ? 30.972 -16.845 -0.141 1.00 30.61 180 ALA A N 1
ATOM 1398 C CA . ALA A 1 180 ? 31.906 -17.193 -1.197 1.00 30.61 180 ALA A CA 1
ATOM 1399 C C . ALA A 1 180 ? 33.218 -16.461 -0.909 1.00 30.61 180 ALA A C 1
ATOM 1401 O O . ALA A 1 180 ? 33.283 -15.233 -0.956 1.00 30.61 180 ALA A O 1
ATOM 1402 N N . ALA A 1 181 ? 34.248 -17.234 -0.572 1.00 31.98 181 ALA A N 1
ATOM 1403 C CA . ALA A 1 181 ? 35.608 -16.755 -0.408 1.00 31.98 181 ALA A CA 1
ATOM 1404 C C . ALA A 1 181 ? 36.039 -15.939 -1.639 1.00 31.98 181 ALA A C 1
ATOM 1406 O O . ALA A 1 181 ? 36.044 -16.436 -2.768 1.00 31.98 181 ALA A O 1
ATOM 1407 N N . VAL A 1 182 ? 36.405 -14.679 -1.409 1.00 31.17 182 VAL A N 1
ATOM 1408 C CA . VAL A 1 182 ? 36.969 -13.789 -2.424 1.00 31.17 182 VAL A CA 1
ATOM 1409 C C . VAL A 1 182 ? 38.311 -14.367 -2.868 1.00 31.17 182 VAL A C 1
ATOM 1411 O O . VAL A 1 182 ? 39.296 -14.308 -2.137 1.00 31.17 182 VAL A O 1
ATOM 1414 N N . THR A 1 183 ? 38.364 -14.933 -4.071 1.00 32.28 183 THR A N 1
ATOM 1415 C CA . THR A 1 183 ? 39.626 -15.221 -4.761 1.00 32.28 183 THR A CA 1
ATOM 1416 C C . THR A 1 183 ? 39.856 -14.121 -5.789 1.00 32.28 183 THR A C 1
ATOM 1418 O O . THR A 1 183 ? 39.193 -14.055 -6.821 1.00 32.28 183 THR A O 1
ATOM 1421 N N . VAL A 1 184 ? 40.783 -13.216 -5.476 1.00 34.06 184 VAL A N 1
ATOM 1422 C CA . VAL A 1 184 ? 41.290 -12.205 -6.409 1.00 34.06 184 VAL A CA 1
ATOM 1423 C C . VAL A 1 184 ? 42.089 -12.928 -7.492 1.00 34.06 184 VAL A C 1
ATOM 1425 O O . VAL A 1 184 ? 43.140 -13.496 -7.206 1.00 34.06 184 VAL A O 1
ATOM 1428 N N . LEU A 1 185 ? 41.609 -12.901 -8.734 1.00 32.16 185 LEU A N 1
ATOM 1429 C CA . LEU A 1 185 ? 42.375 -13.349 -9.897 1.00 32.16 185 LEU A CA 1
ATOM 1430 C C . LEU A 1 185 ? 42.493 -12.189 -10.887 1.00 32.16 185 LEU A C 1
ATOM 1432 O O . LEU A 1 185 ? 41.597 -11.896 -11.673 1.00 32.16 185 LEU A O 1
ATOM 1436 N N . LEU A 1 186 ? 43.632 -11.505 -10.787 1.00 37.62 186 LEU A N 1
ATOM 1437 C CA . LEU A 1 186 ? 44.151 -10.573 -11.780 1.00 37.62 186 LEU A CA 1
ATOM 1438 C C . LEU A 1 186 ? 44.425 -11.334 -13.081 1.00 37.62 186 LEU A C 1
ATOM 1440 O O . LEU A 1 186 ? 45.323 -12.172 -13.128 1.00 37.62 186 LEU A O 1
ATOM 1444 N N . ALA A 1 187 ? 43.704 -11.003 -14.147 1.00 33.66 187 ALA A N 1
ATOM 1445 C CA . ALA A 1 187 ? 44.098 -11.359 -15.503 1.00 33.66 187 ALA A CA 1
ATOM 1446 C C . ALA A 1 187 ? 44.000 -10.120 -16.397 1.00 33.66 187 ALA A C 1
ATOM 1448 O O . ALA A 1 187 ? 42.942 -9.758 -16.906 1.00 33.66 187 ALA A O 1
ATOM 1449 N N . VAL A 1 188 ? 45.144 -9.455 -16.548 1.00 38.94 188 VAL A N 1
ATOM 1450 C CA . VAL A 1 188 ? 45.405 -8.466 -17.593 1.00 38.94 188 VAL A CA 1
ATOM 1451 C C . VAL A 1 188 ? 45.547 -9.218 -18.914 1.00 38.94 188 VAL A C 1
ATOM 1453 O O . VAL A 1 188 ? 46.470 -10.016 -19.052 1.00 38.94 188 VAL A O 1
ATOM 1456 N N . VAL A 1 189 ? 44.688 -8.938 -19.897 1.00 35.25 189 VAL A N 1
ATOM 1457 C CA . VAL A 1 189 ? 44.982 -9.233 -21.308 1.00 35.25 189 VAL A CA 1
ATOM 1458 C C . VAL A 1 189 ? 44.532 -8.053 -22.164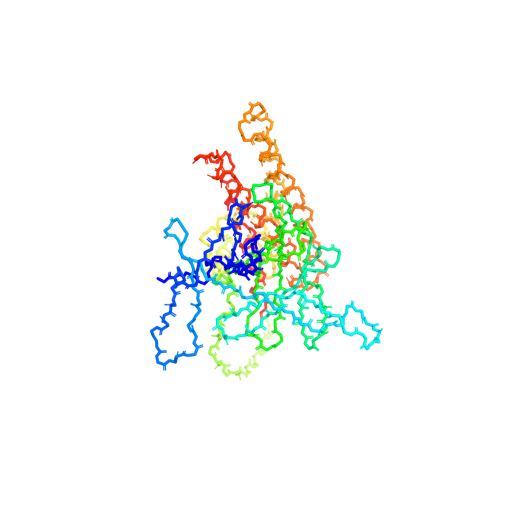 1.00 35.25 189 VAL A C 1
ATOM 1460 O O . VAL A 1 189 ? 43.346 -7.802 -22.358 1.00 35.25 189 VAL A O 1
ATOM 1463 N N . VAL A 1 190 ? 45.524 -7.319 -22.662 1.00 38.72 190 VAL A N 1
ATOM 1464 C CA . VAL A 1 190 ? 45.410 -6.347 -23.751 1.00 38.72 190 VAL A CA 1
ATOM 1465 C C . VAL A 1 190 ? 45.633 -7.098 -25.065 1.00 38.72 190 VAL A C 1
ATOM 1467 O O . VAL A 1 190 ? 46.551 -7.912 -25.123 1.00 38.72 190 VAL A O 1
ATOM 1470 N N . LEU A 1 191 ? 44.828 -6.799 -26.095 1.00 35.34 191 LEU A N 1
ATOM 1471 C CA . LEU A 1 191 ? 45.203 -6.529 -27.507 1.00 35.34 191 LEU A CA 1
ATOM 1472 C C . LEU A 1 191 ? 44.005 -6.851 -28.429 1.00 35.34 191 LEU A C 1
ATOM 1474 O O . LEU A 1 191 ? 43.530 -7.977 -28.477 1.00 35.34 191 LEU A O 1
ATOM 1478 N N . VAL A 1 192 ? 43.356 -5.827 -28.990 1.00 35.94 192 VAL A N 1
ATOM 1479 C CA . VAL A 1 192 ? 43.543 -5.231 -30.337 1.00 35.94 192 VAL A CA 1
ATOM 1480 C C . VAL A 1 192 ? 42.459 -5.673 -31.327 1.00 35.94 192 VAL A C 1
ATOM 1482 O O . VAL A 1 192 ? 42.180 -6.843 -31.549 1.00 35.94 192 VAL A O 1
ATOM 1485 N N . SER A 1 193 ? 41.845 -4.642 -31.893 1.00 40.75 193 SER A N 1
ATOM 1486 C CA . SER A 1 193 ? 40.738 -4.571 -32.836 1.00 40.75 193 SER A CA 1
ATOM 1487 C C . SER A 1 193 ? 41.014 -5.170 -34.216 1.00 40.75 193 SER A C 1
ATOM 1489 O O . SER A 1 193 ? 42.017 -4.828 -34.841 1.00 40.75 193 SER A O 1
ATOM 1491 N N . VAL A 1 194 ? 40.025 -5.886 -34.764 1.00 36.38 194 VAL A N 1
ATOM 1492 C CA . VAL A 1 194 ? 39.759 -5.927 -36.211 1.00 36.38 194 VAL A CA 1
ATOM 1493 C C . VAL A 1 194 ? 38.256 -5.778 -36.435 1.00 36.38 194 VAL A C 1
ATOM 1495 O O . VAL A 1 194 ? 37.455 -6.599 -35.993 1.00 36.38 194 VAL A O 1
ATOM 1498 N N . ALA A 1 195 ? 37.885 -4.692 -37.110 1.00 44.28 195 ALA A N 1
ATOM 1499 C CA . ALA A 1 195 ? 36.547 -4.459 -37.618 1.00 44.28 195 ALA A CA 1
ATOM 1500 C C . ALA A 1 195 ? 36.254 -5.428 -38.773 1.00 44.28 195 ALA A C 1
ATOM 1502 O O . ALA A 1 195 ? 36.961 -5.430 -39.779 1.00 44.28 195 ALA A O 1
ATOM 1503 N N . ALA A 1 196 ? 35.188 -6.213 -38.640 1.00 36.19 196 ALA A N 1
ATOM 1504 C CA . ALA A 1 196 ? 34.511 -6.858 -39.756 1.00 36.19 196 ALA A CA 1
ATOM 1505 C C . ALA A 1 196 ? 33.010 -6.904 -39.448 1.00 36.19 196 ALA A C 1
ATOM 1507 O O . ALA A 1 196 ? 32.565 -7.449 -38.440 1.00 36.19 196 ALA A O 1
ATOM 1508 N N . SER A 1 197 ? 32.250 -6.254 -40.314 1.00 47.50 197 SER A N 1
ATOM 1509 C CA . SER A 1 197 ? 30.802 -6.105 -40.311 1.00 47.50 197 SER A CA 1
ATOM 1510 C C . SER A 1 197 ? 30.090 -7.457 -40.412 1.00 47.50 197 SER A C 1
ATOM 1512 O O . SER A 1 197 ? 30.136 -8.116 -41.448 1.00 47.50 197 SER A O 1
ATOM 1514 N N . LEU A 1 198 ? 29.356 -7.823 -39.360 1.00 38.34 198 LEU A N 1
ATOM 1515 C CA . LEU A 1 198 ? 28.306 -8.841 -39.384 1.00 38.34 198 LEU A CA 1
ATOM 1516 C C . LEU A 1 198 ? 27.110 -8.313 -38.573 1.00 38.34 198 LEU A C 1
ATOM 1518 O O . LEU A 1 198 ? 27.319 -7.803 -37.471 1.00 38.34 198 LEU A O 1
ATOM 1522 N N . PRO A 1 199 ? 25.865 -8.413 -39.072 1.00 39.81 199 PRO A N 1
ATOM 1523 C CA . PRO A 1 199 ? 24.684 -8.084 -38.288 1.00 39.81 199 PRO A CA 1
ATOM 1524 C C . PRO A 1 199 ? 24.456 -9.216 -37.283 1.00 39.81 199 PRO A C 1
ATOM 1526 O O . PRO A 1 199 ? 23.770 -10.199 -37.562 1.00 39.81 199 PRO A O 1
ATOM 1529 N N . SER A 1 200 ? 25.075 -9.114 -36.111 1.00 39.16 200 SER A N 1
ATOM 1530 C CA . SER A 1 200 ? 24.769 -9.987 -34.985 1.00 39.16 200 SER A CA 1
ATOM 1531 C C . SER A 1 200 ? 23.357 -9.674 -34.504 1.00 39.16 200 SER A C 1
ATOM 1533 O O . SER A 1 200 ? 23.085 -8.660 -33.863 1.00 39.16 200 SER A O 1
ATOM 1535 N N . ALA A 1 201 ? 22.438 -10.566 -34.862 1.00 39.38 201 ALA A N 1
ATOM 1536 C CA . ALA A 1 201 ? 21.085 -10.586 -34.352 1.00 39.38 201 ALA A CA 1
ATOM 1537 C C . ALA A 1 201 ? 21.079 -10.504 -32.816 1.00 39.38 201 ALA A C 1
ATOM 1539 O O . ALA A 1 201 ? 21.861 -11.155 -32.119 1.00 39.38 201 ALA A O 1
ATOM 1540 N N . VAL A 1 202 ? 20.152 -9.685 -32.335 1.00 47.06 202 VAL A N 1
ATOM 1541 C CA . VAL A 1 202 ? 19.829 -9.292 -30.961 1.00 47.06 202 VAL A CA 1
ATOM 1542 C C . VAL A 1 202 ? 19.420 -10.508 -30.108 1.00 47.06 202 VAL A C 1
ATOM 1544 O O . VAL A 1 202 ? 18.261 -10.685 -29.757 1.00 47.06 202 VAL A O 1
ATOM 1547 N N . VAL A 1 203 ? 20.361 -11.407 -29.808 1.00 44.16 203 VAL A N 1
ATOM 1548 C CA . VAL A 1 203 ? 20.116 -12.629 -29.005 1.00 44.16 203 VAL A CA 1
ATOM 1549 C C . VAL A 1 203 ? 20.843 -12.580 -27.651 1.00 44.16 203 VAL A C 1
ATOM 1551 O O . VAL A 1 203 ? 20.544 -13.364 -26.748 1.00 44.16 203 VAL A O 1
ATOM 1554 N N . GLY A 1 204 ? 21.753 -11.616 -27.470 1.00 44.03 204 GLY A N 1
ATOM 1555 C CA . GLY A 1 204 ? 22.404 -11.347 -26.183 1.00 44.03 204 GLY A CA 1
ATOM 1556 C C . GLY A 1 204 ? 21.447 -10.817 -25.108 1.00 44.03 204 GLY A C 1
ATOM 1557 O O . GLY A 1 204 ? 21.660 -11.093 -23.930 1.00 44.03 204 GLY A O 1
ATOM 1558 N N . ASP A 1 205 ? 20.358 -10.153 -25.512 1.00 62.62 205 ASP A N 1
ATOM 1559 C CA . ASP A 1 205 ? 19.592 -9.282 -24.609 1.00 62.62 205 ASP A CA 1
ATOM 1560 C C . ASP A 1 205 ? 18.342 -9.922 -23.993 1.00 62.62 205 ASP A C 1
ATOM 1562 O O . ASP A 1 205 ? 18.101 -9.808 -22.792 1.00 62.62 205 ASP A O 1
ATOM 1566 N N . ALA A 1 206 ? 17.607 -10.739 -24.755 1.00 76.62 206 ALA A N 1
ATOM 1567 C CA . ALA A 1 206 ? 16.454 -11.471 -24.217 1.00 76.62 206 ALA A CA 1
ATOM 1568 C C . ALA A 1 206 ? 16.857 -12.449 -23.097 1.00 76.62 206 ALA A C 1
ATOM 1570 O O . ALA A 1 206 ? 16.110 -12.675 -22.145 1.00 76.62 206 ALA A O 1
ATOM 1571 N N . ARG A 1 207 ? 18.069 -13.018 -23.183 1.00 84.31 207 ARG A N 1
ATOM 1572 C CA . ARG A 1 207 ? 18.617 -13.890 -22.134 1.00 84.31 207 ARG A CA 1
ATOM 1573 C C . ARG A 1 207 ? 18.985 -13.117 -20.874 1.00 84.31 207 ARG A C 1
ATOM 1575 O O . ARG A 1 207 ? 18.858 -13.685 -19.790 1.00 84.31 207 ARG A O 1
ATOM 1582 N N . PHE A 1 208 ? 19.456 -11.877 -21.011 1.00 88.50 208 PHE A N 1
ATOM 1583 C CA . PHE A 1 208 ? 19.768 -11.025 -19.870 1.00 88.50 208 PHE A CA 1
ATOM 1584 C C . PHE A 1 208 ? 18.485 -10.644 -19.129 1.00 88.50 208 PHE A C 1
ATOM 1586 O O . PHE A 1 208 ? 18.367 -10.977 -17.953 1.00 88.50 208 PHE A O 1
ATOM 1593 N N . VAL A 1 209 ? 17.482 -10.110 -19.838 1.00 89.81 209 VAL A N 1
ATOM 1594 C CA . VAL A 1 209 ? 16.152 -9.806 -19.276 1.00 89.81 209 VAL A CA 1
ATOM 1595 C C . VAL A 1 209 ? 15.554 -11.027 -18.578 1.00 89.81 209 VAL A C 1
ATOM 1597 O O . VAL A 1 209 ? 15.204 -10.956 -17.404 1.00 89.81 209 VAL A O 1
ATOM 1600 N N . ALA A 1 210 ? 15.510 -12.184 -19.247 1.00 88.19 210 ALA A N 1
ATOM 1601 C CA . ALA A 1 210 ? 14.945 -13.399 -18.662 1.00 88.19 210 ALA A CA 1
ATOM 1602 C C . ALA A 1 210 ? 15.702 -13.873 -17.411 1.00 88.19 210 ALA A C 1
ATOM 1604 O O . ALA A 1 210 ? 15.088 -14.364 -16.468 1.00 88.19 210 ALA A O 1
ATOM 1605 N N . ARG A 1 211 ? 17.035 -13.750 -17.380 1.00 88.56 211 ARG A N 1
ATOM 1606 C CA . ARG A 1 211 ? 17.838 -14.135 -16.210 1.00 88.56 211 ARG A CA 1
ATOM 1607 C C . ARG A 1 211 ? 17.643 -13.167 -15.048 1.00 88.56 211 ARG A C 1
ATOM 1609 O O . ARG A 1 211 ? 17.583 -13.625 -13.913 1.00 88.56 211 ARG A O 1
ATOM 1616 N N . THR A 1 212 ? 17.542 -11.871 -15.323 1.00 88.06 212 THR A N 1
ATOM 1617 C CA . THR A 1 212 ? 17.275 -10.852 -14.303 1.00 88.06 212 THR A CA 1
ATOM 1618 C C . THR A 1 212 ? 15.864 -11.021 -13.741 1.00 88.06 212 THR A C 1
ATOM 1620 O O . THR A 1 212 ? 15.719 -11.127 -12.532 1.00 88.06 212 THR A O 1
ATOM 1623 N N . CYS A 1 213 ? 14.851 -11.205 -14.593 1.00 85.56 213 CYS A N 1
ATOM 1624 C CA . CYS A 1 213 ? 13.476 -11.483 -14.166 1.00 85.56 213 CYS A CA 1
ATOM 1625 C C . CYS A 1 213 ? 13.314 -12.789 -13.383 1.00 85.56 213 CYS A C 1
ATOM 1627 O O . CYS A 1 213 ? 12.435 -12.888 -12.546 1.00 85.56 213 CYS A O 1
ATOM 1629 N N . LYS A 1 214 ? 14.164 -13.803 -13.590 1.00 85.00 214 LYS A N 1
ATOM 1630 C CA . LYS A 1 214 ? 14.156 -15.008 -12.734 1.00 85.00 214 LYS A CA 1
ATOM 1631 C C . LYS A 1 214 ? 14.540 -14.731 -11.278 1.00 85.00 214 LYS A C 1
ATOM 1633 O O . LYS A 1 214 ? 14.381 -15.617 -10.446 1.00 85.00 214 LYS A O 1
ATOM 1638 N N . ARG A 1 215 ? 15.128 -13.565 -10.999 1.00 78.12 215 ARG A N 1
ATOM 1639 C CA . ARG A 1 215 ? 15.469 -13.115 -9.646 1.00 78.12 215 ARG A CA 1
ATOM 1640 C C . ARG A 1 215 ? 14.358 -12.271 -9.020 1.00 78.12 215 ARG A C 1
ATOM 1642 O O . ARG A 1 215 ? 14.513 -11.904 -7.865 1.00 78.12 215 ARG A O 1
ATOM 1649 N N . THR A 1 216 ? 13.300 -11.964 -9.769 1.00 72.25 216 THR A N 1
ATOM 1650 C CA . THR A 1 216 ? 12.076 -11.350 -9.247 1.00 72.25 216 THR A CA 1
ATOM 1651 C C . THR A 1 216 ? 11.041 -12.446 -9.011 1.00 72.25 216 THR A C 1
ATOM 1653 O O . THR A 1 216 ? 11.122 -13.531 -9.598 1.00 72.25 216 THR A O 1
ATOM 1656 N N . ASN A 1 217 ? 10.045 -12.176 -8.174 1.00 68.56 217 ASN A N 1
ATOM 1657 C CA . ASN A 1 217 ? 8.983 -13.142 -7.878 1.00 68.56 217 ASN A CA 1
ATOM 1658 C C . ASN A 1 217 ? 7.775 -13.012 -8.832 1.00 68.56 217 ASN A C 1
ATOM 1660 O O . ASN A 1 217 ? 6.673 -13.465 -8.523 1.00 68.56 217 ASN A O 1
ATOM 1664 N N . HIS A 1 218 ? 7.979 -12.422 -10.018 1.00 73.56 218 HIS A N 1
ATOM 1665 C CA . HIS A 1 218 ? 6.908 -12.053 -10.945 1.00 73.56 218 HIS A CA 1
ATOM 1666 C C . HIS A 1 218 ? 7.079 -12.695 -12.321 1.00 73.56 218 HIS A C 1
ATOM 1668 O O . HIS A 1 218 ? 7.989 -12.363 -13.088 1.00 73.56 218 HIS A O 1
ATOM 1674 N N . THR A 1 219 ? 6.141 -13.572 -12.686 1.00 83.44 219 THR A N 1
ATOM 1675 C CA . THR A 1 219 ? 6.132 -14.237 -14.002 1.00 83.44 219 THR A CA 1
ATOM 1676 C C . THR A 1 219 ? 5.934 -13.251 -15.160 1.00 83.44 219 THR A C 1
ATOM 1678 O O . THR A 1 219 ? 6.382 -13.480 -16.285 1.00 83.44 219 THR A O 1
ATOM 1681 N N . GLU A 1 220 ? 5.330 -12.108 -14.859 1.00 86.00 220 GLU A N 1
ATOM 1682 C CA . GLU A 1 220 ? 4.995 -11.007 -15.744 1.00 86.00 220 GLU A CA 1
ATOM 1683 C C . GLU A 1 220 ? 6.200 -10.108 -16.047 1.00 86.00 220 GLU A C 1
ATOM 1685 O O . GLU A 1 220 ? 6.145 -9.345 -17.010 1.00 86.00 220 GLU A O 1
ATOM 1690 N N . CYS A 1 221 ? 7.309 -10.227 -15.303 1.00 88.88 221 CYS A N 1
ATOM 1691 C CA . CYS A 1 221 ? 8.493 -9.373 -15.458 1.00 88.88 221 CYS A CA 1
ATOM 1692 C C . CYS A 1 221 ? 9.029 -9.360 -16.893 1.00 88.88 221 CYS A C 1
ATOM 1694 O O . CYS A 1 221 ? 9.258 -8.297 -17.472 1.00 88.88 221 CYS A O 1
ATOM 1696 N N . VAL A 1 222 ? 9.171 -10.538 -17.515 1.00 93.12 222 VAL A N 1
ATOM 1697 C CA . VAL A 1 222 ? 9.660 -10.621 -18.900 1.00 93.12 222 VAL A CA 1
ATOM 1698 C C . VAL A 1 222 ? 8.674 -9.956 -19.854 1.00 93.12 222 VAL A C 1
ATOM 1700 O O . VAL A 1 222 ? 9.096 -9.231 -20.749 1.00 93.12 222 VAL A O 1
ATOM 1703 N N . LYS A 1 223 ? 7.367 -10.167 -19.654 1.00 93.19 223 LYS A N 1
ATOM 1704 C CA . LYS A 1 223 ? 6.319 -9.571 -20.490 1.00 93.19 223 LYS A CA 1
ATOM 1705 C C . LYS A 1 223 ? 6.351 -8.045 -20.391 1.00 93.19 223 LYS A C 1
ATOM 1707 O O . LYS A 1 223 ? 6.404 -7.395 -21.430 1.00 93.19 223 LYS A O 1
ATOM 1712 N N . MET A 1 224 ? 6.383 -7.505 -19.173 1.00 94.44 224 MET A N 1
ATOM 1713 C CA . MET A 1 224 ? 6.464 -6.069 -18.897 1.00 94.44 224 MET A CA 1
ATOM 1714 C C . MET A 1 224 ? 7.691 -5.442 -19.569 1.00 94.44 224 MET A C 1
ATOM 1716 O O . MET A 1 224 ? 7.543 -4.527 -20.372 1.00 94.44 224 MET A O 1
ATOM 1720 N N . LEU A 1 225 ? 8.893 -5.972 -19.316 1.00 95.00 225 LEU A N 1
ATOM 1721 C CA . LEU A 1 225 ? 10.129 -5.412 -19.875 1.00 95.00 225 LEU A CA 1
ATOM 1722 C C . LEU A 1 225 ? 10.221 -5.591 -21.394 1.00 95.00 225 LEU A C 1
ATOM 1724 O O . LEU A 1 225 ? 10.639 -4.684 -22.100 1.00 95.00 225 LEU A O 1
ATOM 1728 N N . SER A 1 226 ? 9.798 -6.736 -21.934 1.00 91.44 226 SER A N 1
ATOM 1729 C CA . SER A 1 226 ? 9.851 -6.978 -23.385 1.00 91.44 226 SER A CA 1
ATOM 1730 C C . SER A 1 226 ? 8.916 -6.077 -24.200 1.00 91.44 226 SER A C 1
ATOM 1732 O O . SER A 1 226 ? 9.123 -5.926 -25.405 1.00 91.44 226 SER A O 1
ATOM 1734 N N . ALA A 1 227 ? 7.910 -5.470 -23.561 1.00 91.44 227 ALA A N 1
ATOM 1735 C CA . ALA A 1 227 ? 7.044 -4.483 -24.195 1.00 91.44 227 ALA A CA 1
ATOM 1736 C C . ALA A 1 227 ? 7.767 -3.146 -24.452 1.00 91.44 227 ALA A C 1
ATOM 1738 O O . ALA A 1 227 ? 7.380 -2.413 -25.365 1.00 91.44 227 ALA A O 1
ATOM 1739 N N . ASP A 1 228 ? 8.840 -2.846 -23.710 1.00 92.12 228 ASP A N 1
ATOM 1740 C CA . ASP A 1 228 ? 9.664 -1.655 -23.906 1.00 92.12 228 ASP A CA 1
ATOM 1741 C C . ASP A 1 228 ? 10.925 -1.986 -24.722 1.00 92.12 228 ASP A C 1
ATOM 1743 O O . ASP A 1 228 ? 11.767 -2.814 -24.367 1.00 92.12 228 ASP A O 1
ATOM 1747 N N . ARG A 1 229 ? 11.099 -1.289 -25.849 1.00 91.56 229 ARG A N 1
ATOM 1748 C CA . ARG A 1 229 ? 12.243 -1.498 -26.752 1.00 91.56 229 ARG A CA 1
ATOM 1749 C C . ARG A 1 229 ? 13.587 -1.154 -26.108 1.00 91.56 229 ARG A C 1
ATOM 1751 O O . ARG A 1 229 ? 14.615 -1.631 -26.589 1.00 91.56 229 ARG A O 1
ATOM 1758 N N . ARG A 1 230 ? 13.607 -0.326 -25.060 1.00 92.25 230 ARG A N 1
ATOM 1759 C CA . ARG A 1 230 ? 14.825 0.043 -24.326 1.00 92.25 230 ARG A CA 1
ATOM 1760 C C . ARG A 1 230 ? 15.404 -1.148 -23.572 1.00 92.25 230 ARG A C 1
ATOM 1762 O O . ARG A 1 230 ? 16.624 -1.258 -23.487 1.00 92.25 230 ARG A O 1
ATOM 1769 N N . SER A 1 231 ? 14.560 -2.079 -23.122 1.00 91.06 231 SER A N 1
ATOM 1770 C CA . SER A 1 231 ? 15.001 -3.291 -22.427 1.00 91.06 231 SER A CA 1
ATOM 1771 C C . SER A 1 231 ? 15.812 -4.231 -23.313 1.00 91.06 231 SER A C 1
ATOM 1773 O O . SER A 1 231 ? 16.536 -5.049 -22.768 1.00 91.06 231 SER A O 1
ATOM 1775 N N . ALA A 1 232 ? 15.716 -4.094 -24.645 1.00 86.94 232 ALA A N 1
ATOM 1776 C CA . ALA A 1 232 ? 16.513 -4.832 -25.632 1.00 86.94 232 ALA A CA 1
ATOM 1777 C C . ALA A 1 232 ? 17.902 -4.215 -25.911 1.00 86.94 232 ALA A C 1
ATOM 1779 O O . ALA A 1 232 ? 18.621 -4.679 -26.803 1.00 86.94 232 ALA A O 1
ATOM 1780 N N . ARG A 1 233 ? 18.280 -3.166 -25.170 1.00 86.56 233 ARG A N 1
ATOM 1781 C CA . ARG A 1 233 ? 19.641 -2.605 -25.151 1.00 86.56 233 ARG A CA 1
ATOM 1782 C C . ARG A 1 233 ? 20.244 -2.584 -23.747 1.00 86.56 233 ARG A C 1
ATOM 1784 O O . ARG A 1 233 ? 21.291 -1.965 -23.552 1.00 86.56 233 ARG A O 1
ATOM 1791 N N . ALA A 1 234 ? 19.563 -3.168 -22.768 1.00 88.50 234 ALA A N 1
ATOM 1792 C CA . ALA A 1 234 ? 19.950 -3.036 -21.378 1.00 88.50 234 ALA A CA 1
ATOM 1793 C C . ALA A 1 234 ? 21.015 -4.083 -21.047 1.00 88.50 234 ALA A C 1
ATOM 1795 O O . ALA A 1 234 ? 20.774 -5.283 -21.091 1.00 88.50 234 ALA A O 1
ATOM 1796 N N . THR A 1 235 ? 22.202 -3.613 -20.681 1.00 87.25 235 THR A N 1
ATOM 1797 C CA . THR A 1 235 ? 23.366 -4.469 -20.395 1.00 87.25 235 THR A CA 1
ATOM 1798 C C . THR A 1 235 ? 23.645 -4.612 -18.901 1.00 87.25 235 THR A C 1
ATOM 1800 O O . THR A 1 235 ? 24.436 -5.463 -18.495 1.00 87.25 235 THR A O 1
ATOM 1803 N N . THR A 1 236 ? 22.992 -3.796 -18.068 1.00 91.38 236 THR A N 1
ATOM 1804 C CA . THR A 1 236 ? 23.151 -3.798 -16.611 1.00 91.38 236 THR A CA 1
ATOM 1805 C C . THR A 1 236 ? 21.805 -3.897 -15.902 1.00 91.38 236 THR A C 1
ATOM 1807 O O . THR A 1 236 ? 20.760 -3.535 -16.445 1.00 91.38 236 THR A O 1
ATOM 1810 N N . VAL A 1 237 ? 21.829 -4.392 -14.660 1.00 90.50 237 VAL A N 1
ATOM 1811 C CA . VAL A 1 237 ? 20.630 -4.454 -13.808 1.00 90.50 237 VAL A CA 1
ATOM 1812 C C . VAL A 1 237 ? 20.122 -3.046 -13.509 1.00 90.50 237 VAL A C 1
ATOM 1814 O O . VAL A 1 237 ? 18.922 -2.830 -13.557 1.00 90.50 237 VAL A O 1
ATOM 1817 N N . HIS A 1 238 ? 21.025 -2.078 -13.324 1.00 93.38 238 HIS A N 1
ATOM 1818 C CA . HIS A 1 238 ? 20.675 -0.665 -13.162 1.00 93.38 238 HIS A CA 1
ATOM 1819 C C . HIS A 1 238 ? 19.874 -0.148 -14.372 1.00 93.38 238 HIS A C 1
ATOM 1821 O O . HIS A 1 238 ? 18.801 0.417 -14.215 1.00 93.38 238 HIS A O 1
ATOM 1827 N N . GLN A 1 239 ? 20.325 -0.404 -15.606 1.00 94.06 239 GLN A N 1
ATOM 1828 C CA . GLN A 1 239 ? 19.566 0.007 -16.796 1.00 94.06 239 GLN A CA 1
ATOM 1829 C C . GLN A 1 239 ? 18.172 -0.634 -16.843 1.00 94.06 239 GLN A C 1
ATOM 1831 O O . GLN A 1 239 ? 17.202 0.048 -17.162 1.00 94.06 239 GLN A O 1
ATOM 1836 N N . LEU A 1 240 ? 18.056 -1.925 -16.511 1.00 94.25 240 LEU A N 1
ATOM 1837 C CA . LEU A 1 240 ? 16.756 -2.601 -16.470 1.00 94.25 240 LEU A CA 1
ATOM 1838 C C . LEU A 1 240 ? 15.841 -2.083 -15.358 1.00 94.25 240 LEU A C 1
ATOM 1840 O O . LEU A 1 240 ? 14.649 -1.937 -15.608 1.00 94.25 240 LEU A O 1
ATOM 1844 N N . ALA A 1 241 ? 16.375 -1.805 -14.171 1.00 93.94 241 ALA A N 1
ATOM 1845 C CA . ALA A 1 241 ? 15.613 -1.266 -13.052 1.00 93.94 241 ALA A CA 1
ATOM 1846 C C . ALA A 1 241 ? 15.075 0.134 -13.378 1.00 93.94 241 ALA A C 1
ATOM 1848 O O . ALA A 1 241 ? 13.879 0.357 -13.232 1.00 93.94 241 ALA A O 1
ATOM 1849 N N . GLY A 1 242 ? 15.897 1.025 -13.942 1.00 96.19 242 GLY A N 1
ATOM 1850 C CA . GLY A 1 242 ? 15.425 2.338 -14.399 1.00 96.19 242 GLY A CA 1
ATOM 1851 C C . GLY A 1 242 ? 14.329 2.246 -15.465 1.00 96.19 242 GLY A C 1
ATOM 1852 O O . GLY A 1 242 ? 13.310 2.922 -15.370 1.00 96.19 242 GLY A O 1
ATOM 1853 N N . ILE A 1 243 ? 14.473 1.338 -16.440 1.00 97.19 243 ILE A N 1
ATOM 1854 C CA . ILE A 1 243 ? 13.413 1.095 -17.434 1.00 97.19 243 ILE A CA 1
ATOM 1855 C C . ILE A 1 243 ? 12.135 0.565 -16.764 1.00 97.19 243 ILE A C 1
ATOM 1857 O O . ILE A 1 243 ? 11.038 0.955 -17.153 1.00 97.19 243 ILE A O 1
ATOM 1861 N N . ALA A 1 244 ? 12.252 -0.310 -15.763 1.00 96.88 244 ALA A N 1
ATOM 1862 C CA . ALA A 1 244 ? 11.097 -0.827 -15.036 1.00 96.88 244 ALA A CA 1
ATOM 1863 C C . ALA A 1 244 ? 10.366 0.266 -14.247 1.00 96.88 244 ALA A C 1
ATOM 1865 O O . ALA A 1 244 ? 9.138 0.299 -14.296 1.00 96.88 244 ALA A O 1
ATOM 1866 N N . VAL A 1 245 ? 11.101 1.169 -13.587 1.00 97.00 245 VAL A N 1
ATOM 1867 C CA . VAL A 1 245 ? 10.549 2.346 -12.893 1.00 97.00 245 VAL A CA 1
ATOM 1868 C C . VAL A 1 245 ? 9.777 3.228 -13.873 1.00 97.00 245 VAL A C 1
ATOM 1870 O O . VAL A 1 245 ? 8.613 3.533 -13.628 1.00 97.00 245 VAL A O 1
ATOM 1873 N N . ASP A 1 246 ? 10.346 3.528 -15.044 1.00 97.94 246 ASP A N 1
ATOM 1874 C CA . ASP A 1 246 ? 9.651 4.302 -16.080 1.00 97.94 246 ASP A CA 1
ATOM 1875 C C . ASP A 1 246 ? 8.354 3.629 -16.558 1.00 97.94 246 ASP A C 1
ATOM 1877 O O . ASP A 1 246 ? 7.318 4.283 -16.711 1.00 97.94 246 ASP A O 1
ATOM 1881 N N . ILE A 1 247 ? 8.392 2.314 -16.816 1.00 97.88 247 ILE A N 1
ATOM 1882 C CA . ILE A 1 247 ? 7.206 1.557 -17.241 1.00 97.88 247 ILE A CA 1
ATOM 1883 C C . ILE A 1 247 ? 6.152 1.571 -16.131 1.00 97.88 247 ILE A C 1
ATOM 1885 O O . ILE A 1 247 ? 4.965 1.752 -16.416 1.00 97.88 247 ILE A O 1
ATOM 1889 N N . ALA A 1 248 ? 6.560 1.380 -14.876 1.00 97.31 248 ALA A N 1
ATOM 1890 C CA . ALA A 1 248 ? 5.657 1.379 -13.736 1.00 97.31 248 ALA A CA 1
ATOM 1891 C C . ALA A 1 248 ? 5.013 2.759 -13.539 1.00 97.31 248 ALA A C 1
ATOM 1893 O O . ALA A 1 248 ? 3.789 2.839 -13.472 1.00 97.31 248 ALA A O 1
ATOM 1894 N N . ALA A 1 249 ? 5.782 3.848 -13.583 1.00 97.25 249 ALA A N 1
ATOM 1895 C CA . ALA A 1 249 ? 5.254 5.210 -13.503 1.00 97.25 249 ALA A CA 1
ATOM 1896 C C . ALA A 1 249 ? 4.273 5.533 -14.644 1.00 97.25 249 ALA A C 1
ATOM 1898 O O . ALA A 1 249 ? 3.176 6.047 -14.409 1.00 97.25 249 ALA A O 1
ATOM 1899 N N . ALA A 1 250 ? 4.598 5.142 -15.881 1.00 97.94 250 ALA A N 1
ATOM 1900 C CA . ALA A 1 250 ? 3.675 5.269 -17.009 1.00 97.94 250 ALA A CA 1
ATOM 1901 C C . ALA A 1 250 ? 2.396 4.429 -16.816 1.00 97.94 250 ALA A C 1
ATOM 1903 O O . ALA A 1 250 ? 1.299 4.847 -17.202 1.00 97.94 250 ALA A O 1
ATOM 1904 N N . THR A 1 251 ? 2.518 3.256 -16.191 1.00 98.06 251 THR A N 1
ATOM 1905 C CA . THR A 1 251 ? 1.380 2.395 -15.846 1.00 98.06 251 THR A CA 1
ATOM 1906 C C . THR A 1 251 ? 0.492 3.066 -14.805 1.00 98.06 251 THR A C 1
ATOM 1908 O O . THR A 1 251 ? -0.711 3.139 -15.027 1.00 98.06 251 THR A O 1
ATOM 1911 N N . VAL A 1 252 ? 1.045 3.620 -13.722 1.00 96.44 252 VAL A N 1
ATOM 1912 C CA . VAL A 1 252 ? 0.272 4.341 -12.692 1.00 96.44 252 VAL A CA 1
ATOM 1913 C C . VAL A 1 252 ? -0.477 5.521 -13.311 1.00 96.44 252 VAL A C 1
ATOM 1915 O O . VAL A 1 252 ? -1.694 5.626 -13.168 1.00 96.44 252 VAL A O 1
ATOM 1918 N N . LYS A 1 253 ? 0.211 6.346 -14.108 1.00 96.12 253 LYS A N 1
ATOM 1919 C CA . LYS A 1 253 ? -0.393 7.505 -14.779 1.00 96.12 253 LYS A CA 1
ATOM 1920 C C . LYS A 1 253 ? -1.524 7.124 -15.739 1.00 96.12 253 LYS A C 1
ATOM 1922 O O . LYS A 1 253 ? -2.567 7.774 -15.768 1.00 96.12 253 LYS A O 1
ATOM 1927 N N . SER A 1 254 ? -1.331 6.081 -16.545 1.00 97.19 254 SER A N 1
ATOM 1928 C CA . SER A 1 254 ? -2.383 5.600 -17.454 1.00 97.19 254 SER A CA 1
ATOM 1929 C C . SER A 1 254 ? -3.542 4.937 -16.705 1.00 97.19 254 SER A C 1
ATOM 1931 O O . SER A 1 254 ? -4.691 5.081 -17.121 1.00 97.19 254 SER A O 1
ATOM 1933 N N . SER A 1 255 ? -3.258 4.287 -15.576 1.00 96.38 255 SER A N 1
ATOM 1934 C CA . SER A 1 255 ? -4.264 3.703 -14.688 1.00 96.38 255 SER A CA 1
ATOM 1935 C C . SER A 1 255 ? -5.144 4.785 -14.063 1.00 96.38 255 SER A C 1
ATOM 1937 O O . SER A 1 255 ? -6.361 4.644 -14.102 1.00 96.38 255 SER A O 1
ATOM 1939 N N . ALA A 1 256 ? -4.571 5.913 -13.625 1.00 93.31 256 ALA A N 1
ATOM 1940 C CA . ALA A 1 256 ? -5.339 7.065 -13.143 1.00 93.31 256 ALA A CA 1
ATOM 1941 C C . ALA A 1 256 ? -6.369 7.544 -14.177 1.00 93.31 256 ALA A C 1
ATOM 1943 O O . ALA A 1 256 ? -7.560 7.652 -13.883 1.00 93.31 256 ALA A O 1
ATOM 1944 N N . ALA A 1 257 ? -5.939 7.746 -15.425 1.00 94.25 257 ALA A N 1
ATOM 1945 C CA . ALA A 1 257 ? -6.840 8.152 -16.502 1.00 94.25 257 ALA A CA 1
ATOM 1946 C C . ALA A 1 257 ? -7.928 7.099 -16.792 1.00 94.25 257 ALA A C 1
ATOM 1948 O O . ALA A 1 257 ? -9.082 7.449 -17.045 1.00 94.25 257 ALA A O 1
ATOM 1949 N N . ALA A 1 258 ? -7.579 5.810 -16.744 1.00 96.88 258 ALA A N 1
ATOM 1950 C CA . ALA A 1 258 ? -8.520 4.722 -16.985 1.00 96.88 258 ALA A CA 1
ATOM 1951 C C . ALA A 1 258 ? -9.567 4.590 -15.862 1.00 96.88 258 ALA A C 1
ATOM 1953 O O . ALA A 1 258 ? -10.753 4.434 -16.156 1.00 96.88 258 ALA A O 1
ATOM 1954 N N . VAL A 1 259 ? -9.156 4.716 -14.596 1.00 92.94 259 VAL A N 1
ATOM 1955 C CA . VAL A 1 259 ? -10.059 4.720 -13.434 1.00 92.94 259 VAL A CA 1
ATOM 1956 C C . VAL A 1 259 ? -10.996 5.927 -13.485 1.00 92.94 259 VAL A C 1
ATOM 1958 O O . VAL A 1 259 ? -12.201 5.763 -13.298 1.00 92.94 259 VAL A O 1
ATOM 1961 N N . TYR A 1 260 ? -10.497 7.113 -13.851 1.00 90.00 260 TYR A N 1
ATOM 1962 C CA . TYR A 1 260 ? -11.350 8.287 -14.065 1.00 90.00 260 TYR A CA 1
ATOM 1963 C C . TYR A 1 260 ? -12.389 8.062 -15.173 1.00 90.00 260 TYR A C 1
ATOM 1965 O O . TYR A 1 260 ? -13.560 8.411 -15.025 1.00 90.00 260 TYR A O 1
ATOM 1973 N N . GLY A 1 261 ? -11.990 7.413 -16.272 1.00 94.75 261 GLY A N 1
ATOM 1974 C CA . GLY A 1 261 ? -12.922 6.988 -17.317 1.00 94.75 261 GLY A CA 1
ATOM 1975 C C . GLY A 1 261 ? -14.026 6.077 -16.772 1.00 94.75 261 GLY A C 1
ATOM 1976 O O . GLY A 1 261 ? -15.200 6.279 -17.080 1.00 94.75 261 GLY A O 1
ATOM 1977 N N . LYS A 1 262 ? -13.678 5.125 -15.894 1.00 94.06 262 LYS A N 1
ATOM 1978 C CA . LYS A 1 262 ? -14.660 4.257 -15.226 1.00 94.06 262 LYS A CA 1
ATOM 1979 C C . LYS A 1 262 ? -15.581 5.007 -14.281 1.00 94.06 262 LYS A C 1
ATOM 1981 O O . LYS A 1 262 ? -16.769 4.690 -14.266 1.00 94.06 262 LYS A O 1
ATOM 1986 N N . PHE A 1 263 ? -15.083 5.999 -13.553 1.00 88.75 263 PHE A N 1
ATOM 1987 C CA . PHE A 1 263 ? -15.923 6.898 -12.764 1.00 88.75 263 PHE A CA 1
ATOM 1988 C C . PHE A 1 263 ? -17.001 7.560 -13.641 1.00 88.75 263 PHE A C 1
ATOM 1990 O O . PHE A 1 263 ? -18.188 7.428 -13.345 1.00 88.75 263 PHE A O 1
ATOM 1997 N N . LEU A 1 264 ? -16.617 8.163 -14.773 1.00 91.75 264 LEU A N 1
ATOM 1998 C CA . LEU A 1 264 ? -17.566 8.813 -15.689 1.00 91.75 264 LEU A CA 1
ATOM 1999 C C . LEU A 1 264 ? -18.598 7.833 -16.276 1.00 91.75 264 LEU A C 1
ATOM 2001 O O . LEU A 1 264 ? -19.777 8.166 -16.382 1.00 91.75 264 LEU A O 1
ATOM 2005 N N . GLU A 1 265 ? -18.178 6.614 -16.630 1.00 93.81 265 GLU A N 1
ATOM 2006 C CA . GLU A 1 265 ? -19.073 5.552 -17.121 1.00 93.81 265 GLU A CA 1
ATOM 2007 C C . GLU A 1 265 ? -20.087 5.078 -16.060 1.00 93.81 265 GLU A C 1
ATOM 2009 O O . GLU A 1 265 ? -21.147 4.551 -16.406 1.00 93.81 265 GLU A O 1
ATOM 2014 N N . ASN A 1 266 ? -19.774 5.256 -14.773 1.00 89.56 266 ASN A N 1
ATOM 2015 C CA . ASN A 1 266 ? -20.575 4.780 -13.644 1.00 89.56 266 ASN A CA 1
ATOM 2016 C C . ASN A 1 266 ? -21.400 5.882 -12.964 1.00 89.56 266 ASN A C 1
ATOM 2018 O O . ASN A 1 266 ? -21.930 5.651 -11.880 1.00 89.56 266 ASN A O 1
ATOM 2022 N N . HIS A 1 267 ? -21.563 7.050 -13.589 1.00 87.56 267 HIS A N 1
ATOM 2023 C CA . HIS A 1 267 ? -22.359 8.140 -13.022 1.00 87.56 267 HIS A CA 1
ATOM 2024 C C . HIS A 1 267 ? -23.798 7.696 -12.687 1.00 87.56 267 HIS A C 1
ATOM 2026 O O . HIS A 1 267 ? -24.507 7.129 -13.524 1.00 87.56 267 HIS A O 1
ATOM 2032 N N . GLY A 1 268 ? -24.240 7.961 -11.457 1.00 84.00 268 GLY A N 1
ATOM 2033 C CA . GLY A 1 268 ? -25.525 7.535 -10.902 1.00 84.00 268 GLY A CA 1
ATOM 2034 C C . GLY A 1 268 ? -25.587 6.068 -10.460 1.00 84.00 268 GLY A C 1
ATOM 2035 O O . GLY A 1 268 ? -26.673 5.588 -10.125 1.00 84.00 268 GLY A O 1
ATOM 2036 N N . GLN A 1 269 ? -24.467 5.337 -10.472 1.00 87.62 269 GLN A N 1
ATOM 2037 C CA . GLN A 1 269 ? -24.387 3.938 -10.040 1.00 87.62 269 GLN A CA 1
ATOM 2038 C C . GLN A 1 269 ? -23.735 3.802 -8.658 1.00 87.62 269 GLN A C 1
ATOM 2040 O O . GLN A 1 269 ? -23.062 4.701 -8.164 1.00 87.62 269 GLN A O 1
ATOM 2045 N N . VAL A 1 270 ? -23.898 2.626 -8.040 1.00 80.25 270 VAL A N 1
ATOM 2046 C CA . VAL A 1 270 ? -23.409 2.319 -6.678 1.00 80.25 270 VAL A CA 1
ATOM 2047 C C . VAL A 1 270 ? -21.901 2.551 -6.515 1.00 80.25 270 VAL A C 1
ATOM 2049 O O . VAL A 1 270 ? -21.451 2.895 -5.427 1.00 80.25 270 VAL A O 1
ATOM 2052 N N . LEU A 1 271 ? -21.121 2.378 -7.586 1.00 83.62 271 LEU A N 1
ATOM 2053 C CA . LEU A 1 271 ? -19.662 2.504 -7.555 1.00 83.62 271 LEU A CA 1
ATOM 2054 C C . LEU A 1 271 ? -19.138 3.901 -7.909 1.00 83.62 271 LEU A C 1
ATOM 2056 O O . LEU A 1 271 ? -17.926 4.082 -7.891 1.00 83.62 271 LEU A O 1
ATOM 2060 N N . GLU A 1 272 ? -19.995 4.877 -8.226 1.00 81.69 272 GLU A N 1
ATOM 2061 C CA . GLU A 1 272 ? -19.558 6.204 -8.688 1.00 81.69 272 GLU A CA 1
ATOM 2062 C C . GLU A 1 272 ? -18.546 6.849 -7.730 1.00 81.69 272 GLU A C 1
ATOM 2064 O O . GLU A 1 272 ? -17.417 7.139 -8.120 1.00 81.69 272 GLU A O 1
ATOM 2069 N N . LEU A 1 273 ? -18.922 7.018 -6.460 1.00 77.25 273 LEU A N 1
ATOM 2070 C CA . LEU A 1 273 ? -18.064 7.674 -5.470 1.00 77.25 273 LEU A CA 1
ATOM 2071 C C . LEU A 1 273 ? -16.796 6.865 -5.173 1.00 77.25 273 LEU A C 1
ATOM 2073 O O . LEU A 1 273 ? -15.720 7.440 -5.069 1.00 77.25 273 LEU A O 1
ATOM 2077 N N . THR A 1 274 ? -16.893 5.534 -5.136 1.00 80.25 274 THR A N 1
ATOM 2078 C CA . THR A 1 274 ? -15.726 4.663 -4.923 1.00 80.25 274 THR A CA 1
ATOM 2079 C C . THR A 1 274 ? -14.723 4.758 -6.069 1.00 80.25 274 THR A C 1
ATOM 2081 O O . THR A 1 274 ? -13.519 4.743 -5.844 1.00 80.25 274 THR A O 1
ATOM 2084 N N . LEU A 1 275 ? -15.192 4.886 -7.312 1.00 84.75 275 LEU A N 1
ATOM 2085 C CA . LEU A 1 275 ? -14.310 5.063 -8.467 1.00 84.75 275 LEU A CA 1
ATOM 2086 C C . LEU A 1 275 ? -13.670 6.455 -8.491 1.00 84.75 275 LEU A C 1
ATOM 2088 O O . LEU A 1 275 ? -12.530 6.584 -8.937 1.00 84.75 275 LEU A O 1
ATOM 2092 N N . LEU A 1 276 ? -14.368 7.478 -7.991 1.00 80.62 276 LEU A N 1
ATOM 2093 C CA . LEU A 1 276 ? -13.790 8.807 -7.801 1.00 80.62 276 LEU A CA 1
ATOM 2094 C C . LEU A 1 276 ? -12.674 8.784 -6.743 1.00 80.62 276 LEU A C 1
ATOM 2096 O O . LEU A 1 276 ? -11.600 9.335 -6.976 1.00 80.62 276 LEU A O 1
ATOM 2100 N N . GLU A 1 277 ? -12.898 8.094 -5.624 1.00 76.69 277 GLU A N 1
ATOM 2101 C CA . GLU A 1 277 ? -11.897 7.882 -4.570 1.00 76.69 277 GLU A CA 1
ATOM 2102 C C . GLU A 1 277 ? -10.685 7.094 -5.085 1.00 76.69 277 GLU A C 1
ATOM 2104 O O . GLU A 1 277 ? -9.543 7.513 -4.892 1.00 76.69 277 GLU A O 1
ATOM 2109 N N . CYS A 1 278 ? -10.920 6.003 -5.822 1.00 83.25 278 CYS A N 1
ATOM 2110 C CA . CYS A 1 278 ? -9.858 5.271 -6.509 1.00 83.25 278 CYS A CA 1
ATOM 2111 C C . CYS A 1 278 ? -9.035 6.182 -7.422 1.00 83.25 278 CYS A C 1
ATOM 2113 O O . CYS A 1 278 ? -7.806 6.127 -7.406 1.00 83.25 278 CYS A O 1
ATOM 2115 N N . TRP A 1 279 ? -9.695 7.023 -8.222 1.00 87.62 279 TRP A N 1
ATOM 2116 C CA . TRP A 1 279 ? -8.996 7.930 -9.123 1.00 87.62 279 TRP A CA 1
ATOM 2117 C C . TRP A 1 279 ? -8.087 8.901 -8.365 1.00 87.62 279 TRP A C 1
ATOM 2119 O O . TRP A 1 279 ? -6.937 9.055 -8.768 1.00 87.62 279 TRP A O 1
ATOM 2129 N N . TRP A 1 280 ? -8.550 9.505 -7.266 1.00 74.25 280 TRP A N 1
ATOM 2130 C CA . TRP A 1 280 ? -7.713 10.400 -6.460 1.00 74.25 280 TRP A CA 1
ATOM 2131 C C . TRP A 1 280 ? -6.453 9.715 -5.932 1.00 74.25 280 TRP A C 1
ATOM 2133 O O . TRP A 1 280 ? -5.369 10.290 -6.024 1.00 74.25 280 TRP A O 1
ATOM 2143 N N . MET A 1 281 ? -6.565 8.476 -5.446 1.00 81.88 281 MET A N 1
ATOM 2144 C CA . MET A 1 281 ? -5.391 7.711 -5.009 1.00 81.88 281 MET A CA 1
ATOM 2145 C C . MET A 1 281 ? -4.414 7.468 -6.159 1.00 81.88 281 MET A C 1
ATOM 2147 O O . MET A 1 281 ? -3.205 7.609 -5.995 1.00 81.88 281 MET A O 1
ATOM 2151 N N . TYR A 1 282 ? -4.934 7.129 -7.335 1.00 86.44 282 TYR A N 1
ATOM 2152 C CA . TYR A 1 282 ? -4.119 6.930 -8.525 1.00 86.44 282 TYR A CA 1
ATOM 2153 C C . TYR A 1 282 ? -3.465 8.221 -9.041 1.00 86.44 282 TYR A C 1
ATOM 2155 O O . TYR A 1 282 ? -2.346 8.162 -9.549 1.00 86.44 282 TYR A O 1
ATOM 2163 N N . ASP A 1 283 ? -4.135 9.368 -8.927 1.00 83.94 283 ASP A N 1
ATOM 2164 C CA . ASP A 1 283 ? -3.602 10.677 -9.321 1.00 83.94 283 ASP A CA 1
ATOM 2165 C C . ASP A 1 283 ? -2.449 11.104 -8.401 1.00 83.94 283 ASP A C 1
ATOM 2167 O O . ASP A 1 283 ? -1.371 11.458 -8.883 1.00 83.94 283 ASP A O 1
ATOM 2171 N N . LEU A 1 284 ? -2.622 10.941 -7.084 1.00 78.75 284 LEU A N 1
ATOM 2172 C CA . LEU A 1 284 ? -1.551 11.142 -6.105 1.00 78.75 284 LEU A CA 1
ATOM 2173 C C . LEU A 1 284 ? -0.377 10.189 -6.366 1.00 78.75 284 LEU A C 1
ATOM 2175 O O . LEU A 1 284 ? 0.770 10.621 -6.489 1.00 78.75 284 LEU A O 1
ATOM 2179 N N . ALA A 1 285 ? -0.668 8.896 -6.536 1.00 86.31 285 ALA A N 1
ATOM 2180 C CA . ALA A 1 285 ? 0.345 7.889 -6.822 1.00 86.31 285 ALA A CA 1
ATOM 2181 C C . ALA A 1 285 ? 1.084 8.147 -8.144 1.00 86.31 285 ALA A C 1
ATOM 2183 O O . ALA A 1 285 ? 2.233 7.738 -8.287 1.00 86.31 285 ALA A O 1
ATOM 2184 N N . ALA A 1 286 ? 0.463 8.815 -9.120 1.00 89.88 286 ALA A N 1
ATOM 2185 C CA . ALA A 1 286 ? 1.139 9.204 -10.354 1.00 89.88 286 ALA A CA 1
ATOM 2186 C C . ALA A 1 286 ? 2.190 10.299 -10.111 1.00 89.88 286 ALA A C 1
ATOM 2188 O O . ALA A 1 286 ? 3.242 10.273 -10.753 1.00 89.88 286 ALA A O 1
ATOM 2189 N N . GLY A 1 287 ? 1.928 11.226 -9.182 1.00 79.50 287 GLY A N 1
ATOM 2190 C CA . GLY A 1 287 ? 2.917 12.197 -8.710 1.00 79.50 287 GLY A CA 1
ATOM 2191 C C . GLY A 1 287 ? 4.097 11.513 -8.020 1.00 79.50 287 GLY A C 1
ATOM 2192 O O . GLY A 1 287 ? 5.245 11.738 -8.399 1.00 79.50 287 GLY A O 1
ATOM 2193 N N . GLU A 1 288 ? 3.810 10.600 -7.093 1.00 87.19 288 GLU A N 1
ATOM 2194 C CA . GLU A 1 288 ? 4.824 9.803 -6.390 1.00 87.19 288 GLU A CA 1
ATOM 2195 C C . GLU A 1 288 ? 5.649 8.937 -7.352 1.00 87.19 288 GLU A C 1
ATOM 2197 O O . GLU A 1 288 ? 6.876 8.951 -7.326 1.00 87.19 288 GLU A O 1
ATOM 2202 N N . ALA A 1 289 ? 5.012 8.245 -8.296 1.00 91.62 289 ALA A N 1
ATOM 2203 C CA . ALA A 1 289 ? 5.735 7.429 -9.265 1.00 91.62 289 ALA A CA 1
ATOM 2204 C C . ALA A 1 289 ? 6.636 8.272 -10.189 1.00 91.62 289 ALA A C 1
ATOM 2206 O O . ALA A 1 289 ? 7.681 7.798 -10.631 1.00 91.62 289 ALA A O 1
ATOM 2207 N N . GLN A 1 290 ? 6.274 9.531 -10.462 1.00 93.44 290 GLN A N 1
ATOM 2208 C CA . GLN A 1 290 ? 7.167 10.457 -11.160 1.00 93.44 290 GLN A CA 1
ATOM 2209 C C . GLN A 1 290 ? 8.345 10.884 -10.272 1.00 93.44 290 GLN A C 1
ATOM 2211 O O . GLN A 1 290 ? 9.475 10.925 -10.757 1.00 93.44 290 GLN A O 1
ATOM 2216 N N . ALA A 1 291 ? 8.121 11.121 -8.976 1.00 85.44 291 ALA A N 1
ATOM 2217 C CA . ALA A 1 291 ? 9.203 11.375 -8.026 1.00 85.44 291 ALA A CA 1
ATOM 2218 C C . ALA A 1 291 ? 10.183 10.188 -7.944 1.00 85.44 291 ALA A C 1
ATOM 2220 O O . ALA A 1 291 ? 11.393 10.401 -7.890 1.00 85.44 291 ALA A O 1
ATOM 2221 N N . ALA A 1 292 ? 9.697 8.943 -8.049 1.00 88.81 292 ALA A N 1
ATOM 2222 C CA . ALA A 1 292 ? 10.549 7.755 -8.151 1.00 88.81 292 ALA A CA 1
ATOM 2223 C C . ALA A 1 292 ? 11.456 7.791 -9.396 1.00 88.81 292 ALA A C 1
ATOM 2225 O O . ALA A 1 292 ? 12.656 7.526 -9.299 1.00 88.81 292 ALA A O 1
ATOM 2226 N N . VAL A 1 293 ? 10.908 8.152 -10.564 1.00 95.75 293 VAL A N 1
ATOM 2227 C CA . VAL A 1 293 ? 11.675 8.310 -11.817 1.00 95.75 293 VAL A CA 1
ATOM 2228 C C . VAL A 1 293 ? 12.763 9.377 -11.662 1.00 95.75 293 VAL A C 1
ATOM 2230 O O . VAL A 1 293 ? 13.915 9.161 -12.060 1.00 95.75 293 VAL A O 1
ATOM 2233 N N . ASP A 1 294 ? 12.417 10.514 -11.059 1.00 90.25 294 ASP A N 1
ATOM 2234 C CA . ASP A 1 294 ? 13.322 11.649 -10.868 1.00 90.25 294 ASP A CA 1
ATOM 2235 C C . ASP A 1 294 ? 14.437 11.314 -9.858 1.00 90.25 294 ASP A C 1
ATOM 2237 O O . ASP A 1 294 ? 15.620 11.584 -10.107 1.00 90.25 294 ASP A O 1
ATOM 2241 N N . ALA A 1 295 ? 14.089 10.646 -8.754 1.00 85.12 295 ALA A N 1
ATOM 2242 C CA . ALA A 1 295 ? 15.034 10.142 -7.761 1.00 85.12 295 ALA A CA 1
ATOM 2243 C C . ALA A 1 295 ? 15.994 9.107 -8.371 1.00 85.12 295 ALA A C 1
ATOM 2245 O O . ALA A 1 295 ? 17.209 9.214 -8.202 1.00 85.12 295 ALA A O 1
ATOM 2246 N N . TYR A 1 296 ? 15.487 8.155 -9.162 1.00 90.31 296 TYR A N 1
ATOM 2247 C CA . TYR A 1 296 ? 16.329 7.157 -9.826 1.00 90.31 296 TYR A CA 1
ATOM 2248 C C . TYR A 1 296 ? 17.306 7.805 -10.817 1.00 90.31 296 TYR A C 1
ATOM 2250 O O . TYR A 1 296 ? 18.498 7.496 -10.834 1.00 90.31 296 TYR A O 1
ATOM 2258 N N . SER A 1 297 ? 16.812 8.751 -11.620 1.00 90.12 297 SER A N 1
ATOM 2259 C CA . SER A 1 297 ? 17.591 9.419 -12.670 1.00 90.12 297 SER A CA 1
ATOM 2260 C C . SER A 1 297 ? 18.667 10.361 -12.128 1.00 90.12 297 SER A C 1
ATOM 2262 O O . SER A 1 297 ? 19.697 10.561 -12.774 1.00 90.12 297 SER A O 1
ATOM 2264 N N . SER A 1 298 ? 18.446 10.939 -10.947 1.00 85.56 298 SER A N 1
ATOM 2265 C CA . SER A 1 298 ? 19.405 11.821 -10.273 1.00 85.56 298 SER A CA 1
ATOM 2266 C C . SER A 1 298 ? 20.468 11.071 -9.461 1.00 85.56 298 SER A C 1
ATOM 2268 O O . SER A 1 298 ? 21.398 11.697 -8.953 1.00 85.56 298 SER A O 1
ATOM 2270 N N . GLY A 1 299 ? 20.378 9.737 -9.377 1.00 78.12 299 GLY A N 1
ATOM 2271 C CA . GLY A 1 299 ? 21.256 8.919 -8.540 1.00 78.12 299 GLY A CA 1
ATOM 2272 C C . GLY A 1 299 ? 20.924 9.013 -7.050 1.00 78.12 299 GLY A C 1
ATOM 2273 O O . GLY A 1 299 ? 21.824 8.854 -6.224 1.00 78.12 299 GLY A O 1
ATOM 2274 N N . GLY A 1 300 ? 19.661 9.299 -6.715 1.00 67.88 300 GLY A N 1
ATOM 2275 C CA . GLY A 1 300 ? 19.148 9.275 -5.349 1.00 67.88 300 GLY A CA 1
ATOM 2276 C C . GLY A 1 300 ? 19.297 7.903 -4.688 1.00 67.88 300 GLY A C 1
ATOM 2277 O O . GLY A 1 300 ? 19.622 6.903 -5.339 1.00 67.88 300 GLY A O 1
ATOM 2278 N N . ALA A 1 301 ? 19.071 7.846 -3.373 1.00 73.31 301 ALA A N 1
ATOM 2279 C CA . ALA A 1 301 ? 19.110 6.579 -2.663 1.00 73.31 301 ALA A CA 1
ATOM 2280 C C . ALA A 1 301 ? 18.026 5.653 -3.229 1.00 73.31 301 ALA A C 1
ATOM 2282 O O . ALA A 1 301 ? 16.870 6.041 -3.373 1.00 73.31 301 ALA A O 1
ATOM 2283 N N . TYR A 1 302 ? 18.387 4.405 -3.535 1.00 75.69 302 TYR A N 1
ATOM 2284 C CA . TYR A 1 302 ? 17.433 3.423 -4.058 1.00 75.69 302 TYR A CA 1
ATOM 2285 C C . TYR A 1 302 ? 16.229 3.214 -3.125 1.00 75.69 302 TYR A C 1
ATOM 2287 O O . TYR A 1 302 ? 15.160 2.838 -3.596 1.00 75.69 302 TYR A O 1
ATOM 2295 N N . LEU A 1 303 ? 16.385 3.513 -1.831 1.00 70.56 303 LEU A N 1
ATOM 2296 C CA . LEU A 1 303 ? 15.328 3.405 -0.833 1.00 70.56 303 LEU A CA 1
ATOM 2297 C C . LEU A 1 303 ? 14.243 4.457 -1.081 1.00 70.56 303 LEU A C 1
ATOM 2299 O O . LEU A 1 303 ? 13.062 4.121 -1.096 1.00 70.56 303 LEU A O 1
ATOM 2303 N N . ASP A 1 304 ? 14.648 5.693 -1.378 1.00 70.50 304 ASP A N 1
ATOM 2304 C CA . ASP A 1 304 ? 13.731 6.782 -1.720 1.00 70.50 304 ASP A CA 1
ATOM 2305 C C . ASP A 1 304 ? 12.947 6.446 -2.996 1.00 70.50 304 ASP A C 1
ATOM 2307 O O . ASP A 1 304 ? 11.738 6.656 -3.070 1.00 70.50 304 ASP A O 1
ATOM 2311 N N . VAL A 1 305 ? 13.614 5.838 -3.988 1.00 77.00 305 VAL A N 1
ATOM 2312 C CA . VAL A 1 305 ? 12.952 5.371 -5.218 1.00 77.00 305 VAL A CA 1
ATOM 2313 C C . VAL A 1 305 ? 11.896 4.314 -4.900 1.00 77.00 305 VAL A C 1
ATOM 2315 O O . VAL A 1 305 ? 10.783 4.387 -5.417 1.00 77.00 305 VAL A O 1
ATOM 2318 N N . VAL A 1 306 ? 12.225 3.333 -4.054 1.00 74.62 306 VAL A N 1
ATOM 2319 C CA . VAL A 1 306 ? 11.284 2.280 -3.647 1.00 74.62 306 VAL A CA 1
ATOM 2320 C C . VAL A 1 306 ? 10.079 2.877 -2.925 1.00 74.62 306 VAL A C 1
ATOM 2322 O O . VAL A 1 306 ? 8.950 2.545 -3.285 1.00 74.62 306 VAL A O 1
ATOM 2325 N N . ARG A 1 307 ? 10.298 3.789 -1.973 1.00 72.44 307 ARG A N 1
ATOM 2326 C CA . ARG A 1 307 ? 9.229 4.456 -1.217 1.00 72.44 307 ARG A CA 1
ATOM 2327 C C . ARG A 1 307 ? 8.235 5.157 -2.137 1.00 72.44 307 ARG A C 1
ATOM 2329 O O . ARG A 1 307 ? 7.041 4.871 -2.084 1.00 72.44 307 ARG A O 1
ATOM 2336 N N . HIS A 1 308 ? 8.729 5.999 -3.041 1.00 77.94 308 HIS A N 1
ATOM 2337 C CA . HIS A 1 308 ? 7.892 6.680 -4.027 1.00 77.94 308 HIS A CA 1
ATOM 2338 C C . HIS A 1 308 ? 7.169 5.689 -4.962 1.00 77.94 308 HIS A C 1
ATOM 2340 O O . HIS A 1 308 ? 5.987 5.844 -5.274 1.00 77.94 308 HIS A O 1
ATOM 2346 N N . GLN A 1 309 ? 7.845 4.615 -5.381 1.00 83.88 309 GLN A N 1
ATOM 2347 C CA . GLN A 1 309 ? 7.271 3.622 -6.293 1.00 83.88 309 GLN A CA 1
ATOM 2348 C C . GLN A 1 309 ? 6.149 2.783 -5.653 1.00 83.88 309 GLN A C 1
ATOM 2350 O O . GLN A 1 309 ? 5.232 2.337 -6.358 1.00 83.88 309 GLN A O 1
ATOM 2355 N N . LEU A 1 310 ? 6.192 2.573 -4.334 1.00 80.06 310 LEU A N 1
ATOM 2356 C CA . LEU A 1 310 ? 5.187 1.805 -3.599 1.00 80.06 310 LEU A CA 1
ATOM 2357 C C . LEU A 1 310 ? 3.810 2.484 -3.575 1.00 80.06 310 LEU A C 1
ATOM 2359 O O . LEU A 1 310 ? 2.802 1.780 -3.502 1.00 80.06 310 LEU A O 1
ATOM 2363 N N . ALA A 1 311 ? 3.725 3.808 -3.740 1.00 77.50 311 ALA A N 1
ATOM 2364 C CA . ALA A 1 311 ? 2.444 4.514 -3.830 1.00 77.50 311 ALA A CA 1
ATOM 2365 C C . ALA A 1 311 ? 1.537 3.937 -4.935 1.00 77.50 311 ALA A C 1
ATOM 2367 O O . ALA A 1 311 ? 0.351 3.687 -4.720 1.00 77.50 311 ALA A O 1
ATOM 2368 N N . GLY A 1 312 ? 2.110 3.629 -6.106 1.00 79.06 312 GLY A N 1
ATOM 2369 C CA . GLY A 1 312 ? 1.376 3.004 -7.209 1.00 79.06 312 GLY A CA 1
ATOM 2370 C C . GLY A 1 312 ? 0.937 1.567 -6.917 1.00 79.06 312 GLY A C 1
ATOM 2371 O O . GLY A 1 312 ? -0.128 1.146 -7.366 1.00 79.06 312 GLY A O 1
ATOM 2372 N N . TYR A 1 313 ? 1.736 0.813 -6.156 1.00 80.94 313 TYR A N 1
ATOM 2373 C CA . TYR A 1 313 ? 1.344 -0.520 -5.696 1.00 80.94 313 TYR A CA 1
ATOM 2374 C C . TYR A 1 313 ? 0.134 -0.442 -4.760 1.00 80.94 313 TYR A C 1
ATOM 2376 O O . TYR A 1 313 ? -0.847 -1.166 -4.950 1.00 80.94 313 TYR A O 1
ATOM 2384 N N . TYR A 1 314 ? 0.167 0.482 -3.799 1.00 77.31 314 TYR A N 1
ATOM 2385 C CA . TYR A 1 314 ? -0.916 0.651 -2.837 1.00 77.31 314 TYR A CA 1
ATOM 2386 C C . TYR A 1 314 ? -2.192 1.197 -3.465 1.00 77.31 314 TYR A C 1
ATOM 2388 O O . TYR A 1 314 ? -3.262 0.705 -3.119 1.00 77.31 314 TYR A O 1
ATOM 2396 N N . ALA A 1 315 ? -2.106 2.115 -4.430 1.00 79.81 315 ALA A N 1
ATOM 2397 C CA . ALA A 1 315 ? -3.283 2.615 -5.141 1.00 79.81 315 ALA A CA 1
ATOM 2398 C C . ALA A 1 315 ? -4.118 1.472 -5.751 1.00 79.81 315 ALA A C 1
ATOM 2400 O O . ALA A 1 315 ? -5.332 1.425 -5.548 1.00 79.81 315 ALA A O 1
ATOM 2401 N N . GLY A 1 316 ? -3.467 0.503 -6.409 1.00 79.06 316 GLY A N 1
ATOM 2402 C CA . GLY A 1 316 ? -4.158 -0.657 -6.982 1.00 79.06 316 GLY A CA 1
ATOM 2403 C C . GLY A 1 316 ? -4.767 -1.578 -5.921 1.00 79.06 316 GLY A C 1
ATOM 2404 O O . GLY A 1 316 ? -5.939 -1.936 -6.005 1.00 79.06 316 GLY A O 1
ATOM 2405 N N . ILE A 1 317 ? -4.006 -1.937 -4.881 1.00 76.81 317 ILE A N 1
ATOM 2406 C CA . ILE A 1 317 ? -4.505 -2.827 -3.817 1.00 76.81 317 ILE A CA 1
ATOM 2407 C C . ILE A 1 317 ? -5.662 -2.186 -3.040 1.00 76.81 317 ILE A C 1
ATOM 2409 O O . ILE A 1 317 ? -6.627 -2.867 -2.690 1.00 76.81 317 ILE A O 1
ATOM 2413 N N . MET A 1 318 ? -5.576 -0.892 -2.739 1.00 74.25 318 MET A N 1
ATOM 2414 C CA . MET A 1 318 ? -6.619 -0.185 -2.000 1.00 74.25 318 MET A CA 1
ATOM 2415 C C . MET A 1 318 ? -7.878 -0.020 -2.847 1.00 74.25 318 MET A C 1
ATOM 2417 O O . MET A 1 318 ? -8.964 -0.325 -2.356 1.00 74.25 318 MET A O 1
ATOM 2421 N N . CYS A 1 319 ? -7.745 0.357 -4.122 1.00 80.38 319 CYS A N 1
ATOM 2422 C CA . CYS A 1 319 ? -8.899 0.483 -5.007 1.00 80.38 319 CYS A CA 1
ATOM 2423 C C . CYS A 1 319 ? -9.682 -0.833 -5.150 1.00 80.38 319 CYS A C 1
ATOM 2425 O O . CYS A 1 319 ? -10.900 -0.848 -4.940 1.00 80.38 319 CYS A O 1
ATOM 2427 N N . ASP A 1 320 ? -8.990 -1.950 -5.397 1.00 80.25 320 ASP A N 1
ATOM 2428 C CA . ASP A 1 320 ? -9.634 -3.264 -5.514 1.00 80.25 320 ASP A CA 1
ATOM 2429 C C . ASP A 1 320 ? -10.385 -3.632 -4.222 1.00 80.25 320 ASP A C 1
ATOM 2431 O O . ASP A 1 320 ? -11.551 -4.036 -4.259 1.00 80.25 320 ASP A O 1
ATOM 2435 N N . ASN A 1 321 ? -9.766 -3.393 -3.059 1.00 74.38 321 ASN A N 1
ATOM 2436 C CA . ASN A 1 321 ? -10.382 -3.659 -1.758 1.00 74.38 321 ASN A CA 1
ATOM 2437 C C . ASN A 1 321 ? -11.650 -2.828 -1.512 1.00 74.38 321 ASN A C 1
ATOM 2439 O O . ASN A 1 321 ? -12.632 -3.372 -1.000 1.00 74.38 321 ASN A O 1
ATOM 2443 N N . MET A 1 322 ? -11.656 -1.539 -1.866 1.00 74.19 322 MET A N 1
ATOM 2444 C CA . MET A 1 322 ? -12.842 -0.688 -1.702 1.00 74.19 322 MET A CA 1
ATOM 2445 C C . MET A 1 322 ? -13.995 -1.161 -2.595 1.00 74.19 322 MET A C 1
ATOM 2447 O O . MET A 1 322 ? -15.155 -1.187 -2.177 1.00 74.19 322 MET A O 1
ATOM 2451 N N . ILE A 1 323 ? -13.691 -1.595 -3.820 1.00 77.94 323 ILE A N 1
ATOM 2452 C CA . ILE A 1 323 ? -14.718 -2.007 -4.777 1.00 77.94 323 ILE A CA 1
ATOM 2453 C C . ILE A 1 323 ? -15.278 -3.390 -4.449 1.00 77.94 323 ILE A C 1
ATOM 2455 O O . ILE A 1 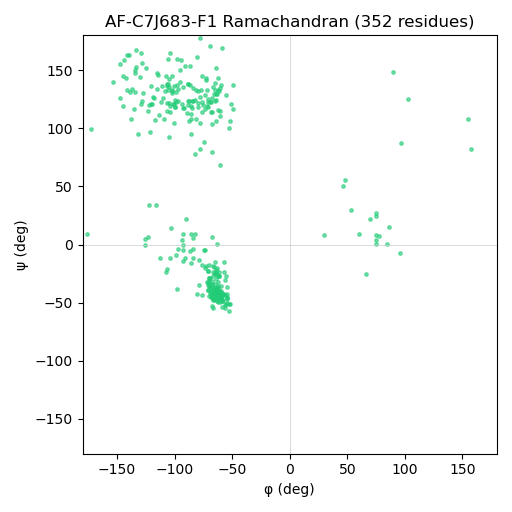323 ? -16.498 -3.558 -4.474 1.00 77.94 323 ILE A O 1
ATOM 2459 N N . VAL A 1 324 ? -14.436 -4.371 -4.106 1.00 77.31 324 VAL A N 1
ATOM 2460 C CA . VAL A 1 324 ? -14.878 -5.745 -3.791 1.00 77.31 324 VAL A CA 1
ATOM 2461 C C . VAL A 1 324 ? -15.814 -5.785 -2.575 1.00 77.31 324 VAL A C 1
ATOM 2463 O O . VAL A 1 324 ? -16.693 -6.646 -2.490 1.00 77.31 324 VAL A O 1
ATOM 2466 N N . ARG A 1 325 ? -15.699 -4.817 -1.656 1.00 67.62 325 ARG A N 1
ATOM 2467 C CA . ARG A 1 325 ? -16.622 -4.657 -0.518 1.00 67.62 325 ARG A CA 1
ATOM 2468 C C . ARG A 1 325 ? -18.021 -4.187 -0.931 1.00 67.62 325 ARG A C 1
ATOM 2470 O O . ARG A 1 325 ? -18.996 -4.513 -0.258 1.00 67.62 325 ARG A O 1
ATOM 2477 N N . ARG A 1 326 ? -18.134 -3.444 -2.035 1.00 71.12 326 ARG A N 1
ATOM 2478 C CA . ARG A 1 326 ? -19.380 -2.802 -2.500 1.00 71.12 326 ARG A CA 1
ATOM 2479 C C . ARG A 1 326 ? -20.002 -3.495 -3.716 1.00 71.12 326 ARG A C 1
ATOM 2481 O O . ARG A 1 326 ? -21.200 -3.362 -3.962 1.00 71.12 326 ARG A O 1
ATOM 2488 N N . SER A 1 327 ? -19.214 -4.261 -4.464 1.00 77.50 327 SER A N 1
ATOM 2489 C CA . SER A 1 327 ? -19.628 -4.993 -5.659 1.00 77.50 327 SER A CA 1
ATOM 2490 C C . SER A 1 327 ? -18.893 -6.324 -5.766 1.00 77.50 327 SER A C 1
ATOM 2492 O O . SER A 1 327 ? -17.705 -6.426 -5.488 1.00 77.50 327 SER A O 1
ATOM 2494 N N . LYS A 1 328 ? -19.580 -7.354 -6.272 1.00 76.19 328 LYS A N 1
ATOM 2495 C CA . LYS A 1 328 ? -18.949 -8.651 -6.579 1.00 76.19 328 LYS A CA 1
ATOM 2496 C C . LYS A 1 328 ? -17.992 -8.590 -7.772 1.00 76.19 328 LYS A C 1
ATOM 2498 O O . LYS A 1 328 ? -17.220 -9.522 -7.972 1.00 76.19 328 LYS A O 1
ATOM 2503 N N . VAL A 1 329 ? -18.101 -7.552 -8.599 1.00 81.75 329 VAL A N 1
ATOM 2504 C CA . VAL A 1 329 ? -17.301 -7.374 -9.813 1.00 81.75 329 VAL A CA 1
ATOM 2505 C C . VAL A 1 329 ? -16.704 -5.975 -9.793 1.00 81.75 329 VAL A C 1
ATOM 2507 O O . VAL A 1 329 ? -17.448 -4.991 -9.764 1.00 81.75 329 VAL A O 1
ATOM 2510 N N . SER A 1 330 ? -15.374 -5.900 -9.826 1.00 85.81 330 SER A N 1
ATOM 2511 C CA . SER A 1 330 ? -14.657 -4.636 -9.962 1.00 85.81 330 SER A CA 1
ATOM 2512 C C . SER A 1 330 ? -14.466 -4.286 -11.443 1.00 85.81 330 SER A C 1
ATOM 2514 O O . SER A 1 330 ? -13.895 -5.089 -12.186 1.00 85.81 330 SER A O 1
ATOM 2516 N N . PRO A 1 331 ? -14.920 -3.103 -11.903 1.00 90.19 331 PRO A N 1
ATOM 2517 C CA . PRO A 1 331 ? -14.719 -2.651 -13.280 1.00 90.19 331 PRO A CA 1
ATOM 2518 C C . PRO A 1 331 ? -13.272 -2.215 -13.568 1.00 90.19 331 PRO A C 1
ATOM 2520 O O . PRO A 1 331 ? -12.961 -1.891 -14.716 1.00 90.19 331 PRO A O 1
ATOM 2523 N N . VAL A 1 332 ? -12.408 -2.193 -12.546 1.00 93.44 332 VAL A N 1
ATOM 2524 C CA . VAL A 1 332 ? -11.004 -1.760 -12.614 1.00 93.44 332 VAL A CA 1
ATOM 2525 C C . VAL A 1 332 ? -10.022 -2.818 -12.091 1.00 93.44 332 VAL A C 1
ATOM 2527 O O . VAL A 1 332 ? -8.825 -2.576 -12.124 1.00 93.44 332 VAL A O 1
ATOM 2530 N N . ALA A 1 333 ? -10.468 -4.028 -11.725 1.00 88.75 333 ALA A N 1
ATOM 2531 C CA . ALA A 1 333 ? -9.592 -5.072 -11.162 1.00 88.75 333 ALA A CA 1
ATOM 2532 C C . ALA A 1 333 ? -8.364 -5.413 -12.029 1.00 88.75 333 ALA A C 1
ATOM 2534 O O . ALA A 1 333 ? -7.287 -5.705 -11.508 1.00 88.75 333 ALA A O 1
ATOM 2535 N N . ASP A 1 334 ? -8.503 -5.400 -13.358 1.00 91.31 334 ASP A N 1
ATOM 2536 C CA . ASP A 1 334 ? -7.365 -5.636 -14.255 1.00 91.31 334 ASP A CA 1
ATOM 2537 C C . ASP A 1 334 ? -6.379 -4.458 -14.258 1.00 91.31 334 ASP A C 1
ATOM 2539 O O . ASP A 1 334 ? -5.173 -4.673 -14.401 1.00 91.31 334 ASP A O 1
ATOM 2543 N N . ILE A 1 335 ? -6.875 -3.229 -14.074 1.00 94.38 335 ILE A N 1
ATOM 2544 C CA . ILE A 1 335 ? -6.052 -2.026 -13.912 1.00 94.38 335 ILE A CA 1
ATOM 2545 C C . ILE A 1 335 ? -5.282 -2.147 -12.596 1.00 94.38 335 ILE A C 1
ATOM 2547 O O . ILE A 1 335 ? -4.053 -2.161 -12.631 1.00 94.38 335 ILE A O 1
ATOM 2551 N N . ASP A 1 336 ? -5.989 -2.375 -11.488 1.00 88.50 336 ASP A N 1
ATOM 2552 C CA . ASP A 1 336 ? -5.432 -2.531 -10.140 1.00 88.50 336 ASP A CA 1
ATOM 2553 C C . ASP A 1 336 ? -4.316 -3.576 -10.094 1.00 88.50 336 ASP A C 1
ATOM 2555 O O . ASP A 1 336 ? -3.186 -3.303 -9.674 1.00 88.50 336 ASP A O 1
ATOM 2559 N N . ARG A 1 337 ? -4.597 -4.772 -10.625 1.00 88.19 337 ARG A N 1
ATOM 2560 C CA . ARG A 1 337 ? -3.623 -5.864 -10.695 1.00 88.19 337 ARG A CA 1
ATOM 2561 C C . ARG A 1 337 ? -2.416 -5.499 -11.550 1.00 88.19 337 ARG A C 1
ATOM 2563 O O . ARG A 1 337 ? -1.290 -5.821 -11.168 1.00 88.19 337 ARG A O 1
ATOM 2570 N N . THR A 1 338 ? -2.629 -4.866 -12.704 1.00 92.44 338 THR A N 1
ATOM 2571 C CA . THR A 1 338 ? -1.535 -4.496 -13.613 1.00 92.44 338 THR A CA 1
ATOM 2572 C C . THR A 1 338 ? -0.638 -3.440 -12.979 1.00 92.44 338 THR A C 1
ATOM 2574 O O . THR A 1 338 ? 0.582 -3.609 -12.995 1.00 92.44 338 THR A O 1
ATOM 2577 N N . THR A 1 339 ? -1.214 -2.396 -12.371 1.00 93.25 339 THR A N 1
ATOM 2578 C CA . THR A 1 339 ? -0.450 -1.366 -11.657 1.00 93.25 339 THR A CA 1
ATOM 2579 C C . THR A 1 339 ? 0.370 -1.986 -10.534 1.00 93.25 339 THR A C 1
ATOM 2581 O O . THR A 1 339 ? 1.589 -1.824 -10.516 1.00 93.25 339 THR A O 1
ATOM 2584 N N . ALA A 1 340 ? -0.273 -2.752 -9.645 1.00 84.62 340 ALA A N 1
ATOM 2585 C CA . ALA A 1 340 ? 0.394 -3.371 -8.507 1.00 84.62 340 ALA A CA 1
ATOM 2586 C C . ALA A 1 340 ? 1.541 -4.289 -8.952 1.00 84.62 340 ALA A C 1
ATOM 2588 O O . ALA A 1 340 ? 2.647 -4.226 -8.418 1.00 84.62 340 ALA A O 1
ATOM 2589 N N . THR A 1 341 ? 1.308 -5.089 -9.995 1.00 85.94 341 THR A N 1
ATOM 2590 C CA . THR A 1 341 ? 2.324 -5.991 -10.546 1.00 85.94 341 THR A CA 1
ATOM 2591 C C . THR A 1 341 ? 3.506 -5.223 -11.136 1.00 85.94 341 THR A C 1
ATOM 2593 O O . THR A 1 341 ? 4.651 -5.571 -10.862 1.00 85.94 341 THR A O 1
ATOM 2596 N N . HIS A 1 342 ? 3.264 -4.174 -11.929 1.00 94.62 342 HIS A N 1
ATOM 2597 C CA . HIS A 1 342 ? 4.340 -3.393 -12.546 1.00 94.62 342 HIS A CA 1
ATOM 2598 C C . HIS A 1 342 ? 5.172 -2.626 -11.509 1.00 94.62 342 HIS A C 1
ATOM 2600 O O . HIS A 1 342 ? 6.400 -2.634 -11.601 1.00 94.62 342 HIS A O 1
ATOM 2606 N N . CYS A 1 343 ? 4.528 -2.019 -10.507 1.00 89.06 343 CYS A N 1
ATOM 2607 C CA . CYS A 1 343 ? 5.227 -1.351 -9.409 1.00 89.06 343 CYS A CA 1
ATOM 2608 C C . CYS A 1 343 ? 6.089 -2.337 -8.611 1.00 89.06 343 CYS A C 1
ATOM 2610 O O . CYS A 1 343 ? 7.260 -2.052 -8.376 1.00 89.06 343 CYS A O 1
ATOM 2612 N N . ASN A 1 344 ? 5.569 -3.524 -8.281 1.00 82.88 344 ASN A N 1
ATOM 2613 C CA . ASN A 1 344 ? 6.356 -4.538 -7.576 1.00 82.88 344 ASN A CA 1
ATOM 2614 C C . ASN A 1 344 ? 7.530 -5.064 -8.403 1.00 82.88 344 ASN A C 1
ATOM 2616 O O . ASN A 1 344 ? 8.626 -5.201 -7.875 1.00 82.88 344 ASN A O 1
ATOM 2620 N N . ILE A 1 345 ? 7.350 -5.298 -9.709 1.00 86.56 345 ILE A N 1
ATOM 2621 C CA . ILE A 1 345 ? 8.466 -5.682 -10.587 1.00 86.56 345 ILE A CA 1
ATOM 2622 C C . ILE A 1 345 ? 9.566 -4.613 -10.569 1.00 86.56 345 ILE A C 1
ATOM 2624 O O . ILE A 1 345 ? 10.747 -4.961 -10.535 1.00 86.56 345 ILE A O 1
ATOM 2628 N N . ALA A 1 346 ? 9.205 -3.326 -10.600 1.00 91.31 346 ALA A N 1
ATOM 2629 C CA . ALA A 1 346 ? 10.178 -2.240 -10.525 1.00 91.31 346 ALA A CA 1
ATOM 2630 C C . ALA A 1 346 ? 10.930 -2.242 -9.185 1.00 91.31 346 ALA A C 1
ATOM 2632 O O . ALA A 1 346 ? 12.160 -2.184 -9.184 1.00 91.31 346 ALA A O 1
ATOM 2633 N N . VAL A 1 347 ? 10.213 -2.391 -8.067 1.00 83.44 347 VAL A N 1
ATOM 2634 C CA . VAL A 1 347 ? 10.795 -2.478 -6.718 1.00 83.44 347 VAL A CA 1
ATOM 2635 C C . VAL A 1 347 ? 11.726 -3.691 -6.582 1.00 83.44 347 VAL A C 1
ATOM 2637 O O . VAL A 1 347 ? 12.866 -3.523 -6.152 1.00 83.44 347 VAL A O 1
ATOM 2640 N N . ASP A 1 348 ? 11.319 -4.879 -7.044 1.00 80.31 348 ASP A N 1
ATOM 2641 C CA . ASP A 1 348 ? 12.162 -6.084 -7.057 1.00 80.31 348 ASP A CA 1
ATOM 2642 C C . ASP A 1 348 ? 13.469 -5.845 -7.828 1.00 80.31 348 ASP A C 1
ATOM 2644 O O . ASP A 1 348 ? 14.547 -6.245 -7.387 1.00 80.31 348 ASP A O 1
ATOM 2648 N N . LEU A 1 349 ? 13.393 -5.181 -8.988 1.00 83.88 349 LEU A N 1
ATOM 2649 C CA . LEU A 1 349 ? 14.560 -4.897 -9.826 1.00 83.88 349 LEU A CA 1
ATOM 2650 C C . LEU A 1 349 ? 15.495 -3.853 -9.206 1.00 83.88 349 LEU A C 1
ATOM 2652 O O . LEU A 1 349 ? 16.711 -3.999 -9.346 1.00 83.88 349 LEU A O 1
ATOM 2656 N N . ILE A 1 350 ? 14.960 -2.849 -8.503 1.00 83.25 350 ILE A N 1
ATOM 2657 C CA . ILE A 1 350 ? 15.758 -1.926 -7.680 1.00 83.25 350 ILE A CA 1
ATOM 2658 C C . ILE A 1 350 ? 16.431 -2.695 -6.537 1.00 83.25 350 ILE A C 1
ATOM 2660 O O . ILE A 1 350 ? 17.621 -2.507 -6.293 1.00 83.25 350 ILE A O 1
ATOM 2664 N N . GLY A 1 351 ? 15.713 -3.624 -5.900 1.00 73.00 351 GLY A N 1
ATOM 2665 C CA . GLY A 1 351 ? 16.226 -4.487 -4.835 1.00 73.00 351 GLY A CA 1
ATOM 2666 C C . GLY A 1 351 ? 17.475 -5.284 -5.229 1.00 73.00 351 GLY A C 1
ATOM 2667 O O . GLY A 1 351 ? 18.317 -5.578 -4.388 1.00 73.00 351 GLY A O 1
ATOM 2668 N N . LEU A 1 352 ? 17.659 -5.583 -6.521 1.00 78.00 352 LEU A N 1
ATOM 2669 C CA . LEU A 1 352 ? 18.854 -6.266 -7.032 1.00 78.00 352 LEU A CA 1
ATOM 2670 C C . LEU A 1 352 ? 20.115 -5.379 -7.100 1.00 78.00 352 LEU A C 1
ATOM 2672 O O . LEU A 1 352 ? 21.164 -5.886 -7.520 1.00 78.00 352 LEU A O 1
ATOM 2676 N N . LEU A 1 353 ? 19.999 -4.080 -6.797 1.00 76.69 353 LEU A N 1
ATOM 2677 C CA . LEU A 1 353 ? 21.089 -3.094 -6.807 1.00 76.69 353 LEU A CA 1
ATOM 2678 C C . LEU A 1 353 ? 21.768 -2.931 -5.440 1.00 76.69 353 LEU A C 1
ATOM 2680 O O . LEU A 1 353 ? 22.860 -2.360 -5.390 1.00 76.69 353 LEU A O 1
ATOM 2684 N N . TYR A 1 354 ? 21.141 -3.447 -4.381 1.00 66.25 354 TYR A N 1
ATOM 2685 C CA . TYR A 1 354 ? 21.747 -3.692 -3.071 1.00 66.25 354 TYR A CA 1
ATOM 2686 C C . TYR A 1 354 ? 22.482 -5.041 -3.079 1.00 66.25 354 TYR A C 1
ATOM 2688 O O . TYR A 1 354 ? 23.541 -5.140 -2.416 1.00 66.25 354 TYR A O 1
#

Nearest PDB structures (foldseek):
  1xg2-assembly1_B  TM=8.617E-01  e=8.645E-06  Actinidia chinensis
  2cj5-assembly1_A  TM=8.787E-01  e=2.560E-05  Nicotiana tabacum
  2cj7-assembly1_A  TM=8.839E-01  e=3.871E-05  Nicotiana tabacum
  1x91-assembly1_A  TM=8.335E-01  e=4.630E-04  Arabidopsis thaliana
  1x8z-assembly1_A-2  TM=7.176E-01  e=1.339E-04  Arabidopsis thaliana

Foldseek 3Di:
DQDLQAKAFEWDWDQDPVRDIWIWAADQQDTDTDHQVQWDFDDDPDPDPPDGFTWHQDPNHIHTYWYWDWDFADADPDDDHTDTFIWTWDAHPVRDTWTWFADPVRFIWTADPRYTGGFFDAFWDQDPRNRWTWTWGWDDDDPDPDIWIKTWTANVVVRDTGIIGTDDCVQQDDPPDDDDDDDDDDDDDDDDDDDDDDPDPLPVQLVVQVVLCVLGPAPCSSVQLVVDPQSSVDPDLLSSLLSLLVSLLVLLVVLLVVLVVVLVVQPPHQCNVLSVSLSVLSVSLSVLSVVLNVCSVVVHDLVSSLSSLCSQLVSLVVSVVSVVVRDVDDPCNVSSVVSNSSSSSSNSSSSVVD

Organism: Oryza sativa subsp. japonica (NCBI:txid39947)

Mean predicted aligned error: 15.91 Å

Radius of gyration: 24.2 Å; Cα contacts (8 Å, |Δi|>4): 593; chains: 1; bounding box: 71×46×76 Å

Solvent-accessible surface area (backbone atoms only — not comparable to full-atom values): 19971 Å² total; per-residue (Å²): 130,78,53,84,60,41,48,28,30,28,38,45,78,46,76,42,98,83,73,50,73,36,43,29,33,56,56,86,53,36,81,46,76,48,56,79,84,66,44,45,69,44,78,65,96,64,98,59,92,84,68,55,54,46,24,42,72,55,99,90,42,63,28,46,54,27,52,63,46,77,42,63,26,32,86,61,101,73,76,94,65,59,44,80,40,66,25,38,52,46,68,48,93,89,66,51,76,44,34,40,32,55,47,96,87,72,41,44,23,40,51,54,103,36,38,63,43,80,36,56,76,79,72,60,48,78,40,80,76,47,58,26,31,43,30,56,31,66,44,75,53,92,87,55,94,64,70,43,41,32,42,37,32,26,33,68,97,72,61,38,70,32,33,42,25,46,48,83,49,89,73,67,70,78,77,84,69,77,89,73,81,86,76,89,76,92,78,90,78,90,84,86,89,79,93,74,95,69,91,76,73,88,63,76,26,64,55,46,49,48,57,56,30,68,75,40,90,44,89,56,39,49,60,61,44,68,72,39,75,65,46,68,72,39,88,46,65,66,54,44,19,55,52,32,36,49,53,23,26,53,40,23,44,52,41,18,57,50,36,43,51,50,20,66,76,29,67,95,43,95,55,21,67,59,28,48,53,35,18,52,43,21,51,53,14,26,53,31,16,47,50,15,45,52,31,56,74,72,69,46,61,68,64,59,22,40,59,25,30,44,39,26,25,48,31,16,55,50,36,44,55,60,36,54,78,78,31,99,68,56,98,49,47,71,50,21,52,50,29,25,50,36,23,47,48,17,42,40,40,48,58,73,75,113